Protein AF-0000000087536522 (afdb_homodimer)

Radius of gyration: 20.04 Å; Cα contacts (8 Å, |Δi|>4): 925; chains: 2; bounding box: 45×59×40 Å

Solvent-accessible surface area (backbone atoms only — not comparable to full-atom values): 19569 Å² total; per-residue (Å²): 126,84,78,74,43,81,64,41,82,73,48,68,43,82,76,42,81,52,97,69,47,25,31,35,40,33,36,26,31,33,29,80,66,47,79,46,80,44,67,31,38,31,79,61,90,74,90,47,70,85,57,45,49,71,56,68,48,25,37,35,39,50,36,28,45,93,77,23,42,49,38,22,46,29,58,32,76,33,26,65,45,69,27,35,32,49,48,51,44,68,58,55,92,92,54,51,73,66,55,38,45,47,50,34,37,26,33,54,28,34,31,43,74,71,41,80,77,45,75,45,66,51,22,22,42,37,39,81,38,18,31,52,19,28,27,36,37,32,26,37,41,43,84,54,82,52,57,59,63,55,59,85,51,52,68,44,62,45,74,36,38,51,71,54,42,57,51,42,62,74,74,53,46,25,28,36,64,36,43,52,52,48,54,55,66,59,103,128,83,80,74,41,80,63,43,81,73,48,68,43,81,75,42,81,52,97,69,47,25,31,35,41,33,36,27,32,31,27,78,66,46,79,44,80,45,65,33,36,31,79,61,90,74,92,50,69,87,57,46,50,72,57,67,49,25,35,34,39,49,36,29,45,93,78,22,42,50,37,24,46,28,56,33,76,35,26,64,43,68,27,34,32,48,47,51,45,70,59,55,92,92,54,50,73,66,56,38,45,47,50,33,37,25,32,52,30,33,30,42,74,72,42,81,76,45,76,47,68,52,22,23,42,37,38,81,39,19,31,51,19,27,28,38,37,33,26,38,41,42,84,55,82,53,56,60,64,54,57,82,51,52,69,46,62,45,74,36,39,51,71,54,42,56,51,42,60,74,74,50,46,26,28,36,64,38,43,53,53,48,54,56,64,58,104

Foldseek 3Di:
DPDFDDKAWDWKDWDDDDQQKTKIKTWIQGRVGDIDIAIAMERDDDDTPVCFLVDEFWAFEFEDADQWTKWKFWQDPVVRGTAIETQIGGDDPPDDNQRRVQVSCCQQFVKGFPFWDDKDDWDAQCVRHYSHTHIYTYTYIDDGGDHNYDPVIDIDMDIDHLVRLVVCLVPGHYRPVRNVVSVVSND/DPDFDCKAWDWKDWDDDDQQKTKIKTWIQGRVGDIDIAIAMERDDDDTPVCFLVDEFWAFEFEDADQWTKWKFWQDPVVRGTAIETQIGGDDPPDDNQRRVQVSCCQQFVKGFPFWDDKDDWDAQCVRHYSHTHIYTYTYIDDGGDHNYDPVIDIDMDIDHLVRLVVCLVPGHYRPVRNVVSVVSND

Structure (mmCIF, N/CA/C/O backbone):
data_AF-0000000087536522-model_v1
#
loop_
_entity.id
_entity.type
_entity.pdbx_description
1 polymer 'NUDIX hydrolase'
#
loop_
_atom_site.group_PDB
_atom_site.id
_atom_site.type_symbol
_atom_site.label_atom_id
_atom_site.label_alt_id
_atom_site.label_comp_id
_atom_site.label_asym_id
_atom_site.label_entity_id
_atom_site.label_seq_id
_atom_site.pdbx_PDB_ins_code
_atom_site.Cartn_x
_atom_site.Cartn_y
_atom_site.Cartn_z
_atom_site.occupancy
_atom_site.B_iso_or_equiv
_atom_site.auth_seq_id
_atom_site.auth_comp_id
_atom_site.auth_asym_id
_atom_site.auth_atom_id
_atom_site.pdbx_PDB_model_num
ATOM 1 N N . MET A 1 1 ? -3.85 -30.781 -17.703 1 45.44 1 MET A N 1
ATOM 2 C CA . MET A 1 1 ? -4.48 -29.797 -16.828 1 45.44 1 MET A CA 1
ATOM 3 C C . MET A 1 1 ? -4.98 -28.594 -17.641 1 45.44 1 MET A C 1
ATOM 5 O O . MET A 1 1 ? -4.285 -28.109 -18.516 1 45.44 1 MET A O 1
ATOM 9 N N . SER A 1 2 ? -6.246 -28.453 -17.734 1 56.41 2 SER A N 1
ATOM 10 C CA . SER A 1 2 ? -6.812 -27.469 -18.656 1 56.41 2 SER A CA 1
ATOM 11 C C . SER A 1 2 ? -6.168 -26.094 -18.469 1 56.41 2 SER A C 1
ATOM 13 O O . SER A 1 2 ? -5.754 -25.75 -17.359 1 56.41 2 SER A O 1
ATOM 15 N N . GLU A 1 3 ? -5.738 -25.375 -19.453 1 77.25 3 GLU A N 1
ATOM 16 C CA . GLU A 1 3 ? -5.102 -24.062 -19.484 1 77.25 3 GLU A CA 1
ATOM 17 C C . GLU A 1 3 ? -5.918 -23.031 -18.719 1 77.25 3 GLU A C 1
ATOM 19 O O . GLU A 1 3 ? -7.133 -22.922 -18.891 1 77.25 3 GLU A O 1
ATOM 24 N N . LYS A 1 4 ? -5.449 -22.562 -17.531 1 81.75 4 LYS A N 1
ATOM 25 C CA . LYS A 1 4 ? -6.109 -21.531 -16.719 1 81.75 4 LYS A CA 1
ATOM 26 C C . LYS A 1 4 ? -6.547 -20.359 -17.594 1 81.75 4 LYS A C 1
ATOM 28 O O . LYS A 1 4 ? -5.773 -19.859 -18.406 1 81.75 4 LYS A O 1
ATOM 33 N N . LYS A 1 5 ? -7.824 -20.094 -17.422 1 91.19 5 LYS A N 1
ATOM 34 C CA . LYS A 1 5 ? -8.352 -18.922 -18.125 1 91.19 5 LYS A CA 1
ATOM 35 C C . LYS A 1 5 ? -8.203 -17.656 -17.281 1 91.19 5 LYS A C 1
ATOM 37 O O . LYS A 1 5 ? -8.18 -17.734 -16.047 1 91.19 5 LYS A O 1
ATOM 42 N N . VAL A 1 6 ? -8.086 -16.5 -17.922 1 94.38 6 VAL A N 1
ATOM 43 C CA . VAL A 1 6 ? -8.055 -15.227 -17.219 1 94.38 6 VAL A CA 1
ATOM 44 C C . VAL A 1 6 ? -9.398 -14.969 -16.531 1 94.38 6 VAL A C 1
ATOM 46 O O . VAL A 1 6 ? -10.453 -15.141 -17.156 1 94.38 6 VAL A O 1
ATOM 49 N N . PRO A 1 7 ? -9.398 -14.594 -15.289 1 95.62 7 PRO A N 1
ATOM 50 C CA . PRO A 1 7 ? -10.664 -14.273 -14.633 1 95.62 7 PRO A CA 1
ATOM 51 C C . PRO A 1 7 ? -11.398 -13.117 -15.305 1 95.62 7 PRO A C 1
ATOM 53 O O . PRO A 1 7 ? -10.773 -12.211 -15.852 1 95.62 7 PRO A O 1
ATOM 56 N N . VAL A 1 8 ? -12.719 -13.164 -15.164 1 94.88 8 VAL A N 1
ATOM 57 C CA . VAL A 1 8 ? -13.539 -12.148 -15.82 1 94.88 8 VAL A CA 1
ATOM 58 C C . VAL A 1 8 ? -14.531 -11.562 -14.812 1 94.88 8 VAL A C 1
ATOM 60 O O . VAL A 1 8 ? -15.25 -12.305 -14.141 1 94.88 8 VAL A O 1
ATOM 63 N N . LEU A 1 9 ? -14.484 -10.281 -14.641 1 96 9 LEU A N 1
ATOM 64 C CA . LEU A 1 9 ? -15.492 -9.586 -13.852 1 96 9 LEU A CA 1
ATOM 65 C C . LEU A 1 9 ? -16.812 -9.484 -14.617 1 96 9 LEU A C 1
ATOM 67 O O . LEU A 1 9 ? -16.875 -8.836 -15.664 1 96 9 LEU A O 1
ATOM 71 N N . ASN A 1 10 ? -17.859 -10.055 -14.055 1 96.25 10 ASN A N 1
ATOM 72 C CA . ASN A 1 10 ? -19.141 -10.133 -14.758 1 96.25 10 ASN A CA 1
ATOM 73 C C . ASN A 1 10 ? -20 -8.914 -14.477 1 96.25 10 ASN A C 1
ATOM 75 O O . ASN A 1 10 ? -20.531 -8.289 -15.406 1 96.25 10 ASN A O 1
ATOM 79 N N . PHE A 1 11 ? -20.203 -8.633 -13.25 1 96.19 11 PHE A N 1
ATOM 80 C CA . PHE A 1 11 ? -20.969 -7.457 -12.844 1 96.19 11 PHE A CA 1
ATOM 81 C C . PHE A 1 11 ? -20.609 -7.027 -11.43 1 96.19 11 PHE A C 1
ATOM 83 O O . PHE A 1 11 ? -19.859 -7.723 -10.742 1 96.19 11 PHE A O 1
ATOM 90 N N . MET A 1 12 ? -21.062 -5.848 -11.07 1 96.12 12 MET A N 1
ATOM 91 C CA . MET A 1 12 ? -20.766 -5.301 -9.75 1 96.12 12 MET A CA 1
ATOM 92 C C . MET A 1 12 ? -22.031 -4.727 -9.109 1 96.12 12 MET A C 1
ATOM 94 O O . MET A 1 12 ? -22.938 -4.285 -9.812 1 96.12 12 MET A O 1
ATOM 98 N N . ILE A 1 13 ? -22.062 -4.828 -7.848 1 95.25 13 ILE A N 1
ATOM 99 C CA . ILE A 1 13 ? -23.125 -4.242 -7.055 1 95.25 13 ILE A CA 1
ATOM 100 C C . ILE A 1 13 ? -22.547 -3.303 -6.004 1 95.25 13 ILE A C 1
ATOM 102 O O . ILE A 1 13 ? -21.656 -3.689 -5.25 1 95.25 13 ILE A O 1
ATOM 106 N N . LYS A 1 14 ? -23.031 -2.109 -5.969 1 95.06 14 LYS A N 1
ATOM 107 C CA . LYS A 1 14 ? -22.641 -1.185 -4.91 1 95.06 14 LYS A CA 1
ATOM 108 C C . LYS A 1 14 ? -23.422 -1.454 -3.629 1 95.06 14 LYS A C 1
ATOM 110 O O . LYS A 1 14 ? -24.641 -1.346 -3.611 1 95.06 14 LYS A O 1
ATOM 115 N N . ASN A 1 15 ? -22.688 -1.737 -2.562 1 92 15 ASN A N 1
ATOM 116 C CA . ASN A 1 15 ? -23.312 -2.133 -1.306 1 92 15 ASN A CA 1
ATOM 117 C C . ASN A 1 15 ? -23.5 -0.941 -0.372 1 92 15 ASN A C 1
ATOM 119 O O . ASN A 1 15 ? -24.422 -0.918 0.435 1 92 15 ASN A O 1
ATOM 123 N N . ARG A 1 16 ? -22.547 -0.084 -0.41 1 88.94 16 ARG A N 1
ATOM 124 C CA . ARG A 1 16 ? -22.547 1.089 0.458 1 88.94 16 ARG A CA 1
ATOM 125 C C . ARG A 1 16 ? -21.953 2.299 -0.257 1 88.94 16 ARG A C 1
ATOM 127 O O . ARG A 1 16 ? -20.969 2.172 -0.994 1 88.94 16 ARG A O 1
ATOM 134 N N . ASP A 1 17 ? -22.562 3.395 0.072 1 89.62 17 ASP A N 1
ATOM 135 C CA . ASP A 1 17 ? -22.141 4.66 -0.522 1 89.62 17 ASP A CA 1
ATOM 136 C C . ASP A 1 17 ? -22.078 5.77 0.526 1 89.62 17 ASP A C 1
ATOM 138 O O . ASP A 1 17 ? -23.047 6.527 0.684 1 89.62 17 ASP A O 1
ATOM 142 N N . THR A 1 18 ? -20.953 5.738 1.18 1 85.75 18 THR A N 1
ATOM 143 C CA . THR A 1 18 ? -20.766 6.844 2.111 1 85.75 18 THR A CA 1
ATOM 144 C C . THR A 1 18 ? -20 7.988 1.442 1 85.75 18 THR A C 1
ATOM 146 O O . THR A 1 18 ? -19.625 7.887 0.274 1 85.75 18 THR A O 1
ATOM 149 N N . ARG A 1 19 ? -19.875 9.039 2.189 1 80.88 19 ARG A N 1
ATOM 150 C CA . ARG A 1 19 ? -19.188 10.203 1.639 1 80.88 19 ARG A CA 1
ATOM 151 C C . ARG A 1 19 ? -17.75 9.875 1.265 1 80.88 19 ARG A C 1
ATOM 153 O O . ARG A 1 19 ? -17.234 10.375 0.264 1 80.88 19 ARG A O 1
ATOM 160 N N . PHE A 1 20 ? -17.156 8.961 1.957 1 83.25 20 PHE A N 1
ATOM 161 C CA . PHE A 1 20 ? -15.711 8.812 1.796 1 83.25 20 PHE A CA 1
ATOM 162 C C . PHE A 1 20 ? -15.375 7.477 1.149 1 83.25 20 PHE A C 1
ATOM 164 O O . PHE A 1 20 ? -14.352 7.352 0.467 1 83.25 20 PHE A O 1
ATOM 171 N N . LEU A 1 21 ? -16.234 6.449 1.31 1 92 21 LEU A N 1
ATOM 172 C CA . LEU A 1 21 ? -15.891 5.094 0.888 1 92 21 LEU A CA 1
ATOM 173 C C . LEU A 1 21 ? -17.109 4.375 0.32 1 92 21 LEU A C 1
ATOM 175 O O . LEU A 1 21 ? -18.188 4.414 0.912 1 92 21 LEU A O 1
ATOM 179 N N . LYS A 1 22 ? -16.922 3.848 -0.831 1 95 22 LYS A N 1
ATOM 180 C CA . LYS A 1 22 ? -17.938 3 -1.457 1 95 22 LYS A CA 1
ATOM 181 C C . LYS A 1 22 ? -17.547 1.525 -1.361 1 95 22 LYS A C 1
ATOM 183 O O . LYS A 1 22 ? -16.375 1.171 -1.518 1 95 22 LYS A O 1
ATOM 188 N N . SER A 1 23 ? -18.484 0.72 -1.078 1 94.5 23 SER A N 1
ATOM 189 C CA . SER A 1 23 ? -18.266 -0.721 -1.027 1 94.5 23 SER A CA 1
ATOM 190 C C . SER A 1 23 ? -18.938 -1.427 -2.197 1 94.5 23 SER A C 1
ATOM 192 O O . SER A 1 23 ? -20.078 -1.107 -2.547 1 94.5 23 SER A O 1
ATOM 194 N N . TYR A 1 24 ? -18.25 -2.328 -2.787 1 95.56 24 TYR A N 1
ATOM 195 C CA . TYR A 1 24 ? -18.766 -3.059 -3.941 1 95.56 24 TYR A CA 1
ATOM 196 C C . TYR A 1 24 ? -18.641 -4.562 -3.732 1 95.56 24 TYR A C 1
ATOM 198 O O . TYR A 1 24 ? -17.641 -5.035 -3.17 1 95.56 24 TYR A O 1
ATOM 206 N N . THR A 1 25 ? -19.625 -5.297 -4.195 1 95.62 25 THR A N 1
ATOM 207 C CA . THR A 1 25 ? -19.531 -6.734 -4.434 1 95.62 25 THR A CA 1
ATOM 208 C C . THR A 1 25 ? -19.359 -7.023 -5.922 1 95.62 25 THR A C 1
ATOM 210 O O . THR A 1 25 ? -20.172 -6.578 -6.738 1 95.62 25 THR A O 1
ATOM 213 N N . LEU A 1 26 ? -18.344 -7.773 -6.207 1 95.94 26 LEU A N 1
ATOM 214 C CA . LEU A 1 26 ? -18.047 -8.133 -7.586 1 95.94 26 LEU A CA 1
ATOM 215 C C . LEU A 1 26 ? -18.375 -9.594 -7.855 1 95.94 26 LEU A C 1
ATOM 217 O O . LEU A 1 26 ? -17.953 -10.477 -7.105 1 95.94 26 LEU A O 1
ATOM 221 N N . ASN A 1 27 ? -19.141 -9.812 -8.875 1 96.75 27 ASN A N 1
ATOM 222 C CA . ASN A 1 27 ? -19.312 -11.156 -9.414 1 96.75 27 ASN A CA 1
ATOM 223 C C . ASN A 1 27 ? -18.328 -11.445 -10.539 1 96.75 27 ASN A C 1
ATOM 225 O O . ASN A 1 27 ? -18.219 -10.656 -11.484 1 96.75 27 ASN A O 1
ATOM 229 N N . TYR A 1 28 ? -17.578 -12.523 -10.352 1 96.56 28 TYR A N 1
ATOM 230 C CA . TYR A 1 28 ? -16.594 -12.812 -11.383 1 96.56 28 TYR A CA 1
ATOM 231 C C . TYR A 1 28 ? -16.516 -14.312 -11.656 1 96.56 28 TYR A C 1
ATOM 233 O O . TYR A 1 28 ? -17.031 -15.117 -10.867 1 96.56 28 TYR A O 1
ATOM 241 N N . THR A 1 29 ? -15.992 -14.656 -12.836 1 97 29 THR A N 1
ATOM 242 C CA . THR A 1 29 ? -15.656 -16.031 -13.188 1 97 29 THR A CA 1
ATOM 243 C C . THR A 1 29 ? -14.172 -16.297 -12.977 1 97 29 THR A C 1
ATOM 245 O O . THR A 1 29 ? -13.32 -15.586 -13.508 1 97 29 THR A O 1
ATOM 248 N N . ASN A 1 30 ? -13.883 -17.312 -12.125 1 96.12 30 ASN A N 1
ATOM 249 C CA . ASN A 1 30 ? -12.484 -17.578 -11.812 1 96.12 30 ASN A CA 1
ATOM 250 C C . ASN A 1 30 ? -11.797 -18.375 -12.914 1 96.12 30 ASN A C 1
ATOM 252 O O . ASN A 1 30 ? -12.344 -18.531 -14.008 1 96.12 30 ASN A O 1
ATOM 256 N N . THR A 1 31 ? -10.578 -18.844 -12.656 1 95.38 31 THR A N 1
ATOM 257 C CA . THR A 1 31 ? -9.75 -19.422 -13.703 1 95.38 31 THR A CA 1
ATOM 258 C C . THR A 1 31 ? -10.289 -20.781 -14.125 1 95.38 31 THR A C 1
ATOM 260 O O . THR A 1 31 ? -9.93 -21.297 -15.188 1 95.38 31 THR A O 1
ATOM 263 N N . GLU A 1 32 ? -11.125 -21.359 -13.312 1 94.94 32 GLU A N 1
ATOM 264 C CA . GLU A 1 32 ? -11.695 -22.656 -13.609 1 94.94 32 GLU A CA 1
ATOM 265 C C . GLU A 1 32 ? -13.125 -22.531 -14.141 1 94.94 32 GLU A C 1
ATOM 267 O O . GLU A 1 32 ? -13.812 -23.531 -14.336 1 94.94 32 GLU A O 1
ATOM 272 N N . GLY A 1 33 ? -13.578 -21.328 -14.195 1 94.62 33 GLY A N 1
ATOM 273 C CA . GLY A 1 33 ? -14.891 -21.109 -14.781 1 94.62 33 GLY A CA 1
ATOM 274 C C . GLY A 1 33 ? -16 -21.031 -13.758 1 94.62 33 GLY A C 1
ATOM 275 O O . GLY A 1 33 ? -17.188 -20.969 -14.109 1 94.62 33 GLY A O 1
ATOM 276 N N . ASN A 1 34 ? -15.672 -21.047 -12.523 1 96.12 34 ASN A N 1
ATOM 277 C CA . ASN A 1 34 ? -16.672 -20.953 -11.461 1 96.12 34 ASN A CA 1
ATOM 278 C C . ASN A 1 34 ? -17 -19.5 -11.125 1 96.12 34 ASN A C 1
ATOM 280 O O . ASN A 1 34 ? -16.109 -18.641 -11.117 1 96.12 34 ASN A O 1
ATOM 284 N N . GLU A 1 35 ? -18.25 -19.297 -10.852 1 96.38 35 GLU A N 1
ATOM 285 C CA . GLU A 1 35 ? -18.656 -17.984 -10.391 1 96.38 35 GLU A CA 1
ATOM 286 C C . GLU A 1 35 ? -18.281 -17.766 -8.93 1 96.38 35 GLU A C 1
ATOM 288 O O . GLU A 1 35 ? -18.5 -18.641 -8.086 1 96.38 35 GLU A O 1
ATOM 293 N N . LYS A 1 36 ? -17.75 -16.609 -8.734 1 95.75 36 LYS A N 1
ATOM 294 C CA . LYS A 1 36 ? -17.312 -16.25 -7.395 1 95.75 36 LYS A CA 1
ATOM 295 C C . LYS A 1 36 ? -17.703 -14.805 -7.066 1 95.75 36 LYS A C 1
ATOM 297 O O . LYS A 1 36 ? -18.078 -14.047 -7.961 1 95.75 36 LYS A O 1
ATOM 302 N N . LEU A 1 37 ? -17.703 -14.555 -5.789 1 95.06 37 LEU A N 1
ATOM 303 C CA . LEU A 1 37 ? -17.922 -13.195 -5.32 1 95.06 37 LEU A CA 1
ATOM 304 C C . LEU A 1 37 ? -16.641 -12.609 -4.719 1 95.06 37 LEU A C 1
ATOM 306 O O . LEU A 1 37 ? -15.859 -13.336 -4.094 1 95.06 37 LEU A O 1
ATOM 310 N N . TYR A 1 38 ? -16.484 -11.352 -5.023 1 94.94 38 TYR A N 1
ATOM 311 C CA . TYR A 1 38 ? -15.375 -10.578 -4.484 1 94.94 38 TYR A CA 1
ATOM 312 C C . TYR A 1 38 ? -15.859 -9.273 -3.871 1 94.94 38 TYR A C 1
ATOM 314 O O . TYR A 1 38 ? -16.828 -8.68 -4.344 1 94.94 38 TYR A O 1
ATOM 322 N N . GLU A 1 39 ? -15.18 -8.875 -2.766 1 94.06 39 GLU A N 1
ATOM 323 C CA . GLU A 1 39 ? -15.539 -7.605 -2.133 1 94.06 39 GLU A CA 1
ATOM 324 C C . GLU A 1 39 ? -14.383 -6.609 -2.205 1 94.06 39 GLU A C 1
ATOM 326 O O . GLU A 1 39 ? -13.227 -6.969 -1.963 1 94.06 39 GLU A O 1
ATOM 331 N N . MET A 1 40 ? -14.75 -5.395 -2.533 1 95.31 40 MET A N 1
ATOM 332 C CA . MET A 1 40 ? -13.734 -4.348 -2.551 1 95.31 40 MET A CA 1
ATOM 333 C C . MET A 1 40 ? -14.336 -2.998 -2.174 1 95.31 40 MET A C 1
ATOM 335 O O . MET A 1 40 ? -15.555 -2.871 -2.061 1 95.31 40 MET A O 1
ATOM 339 N N . VAL A 1 41 ? -13.453 -2.031 -1.868 1 95.75 41 VAL A N 1
ATOM 340 C CA . VAL A 1 41 ? -13.883 -0.669 -1.562 1 95.75 41 VAL A CA 1
ATOM 341 C C . VAL A 1 41 ? -13.148 0.318 -2.469 1 95.75 41 VAL A C 1
ATOM 343 O O . VAL A 1 41 ? -12.086 0.005 -3.008 1 95.75 41 VAL A O 1
ATOM 346 N N . SER A 1 42 ? -13.773 1.474 -2.646 1 95.81 42 SER A N 1
ATOM 347 C CA . SER A 1 42 ? -13.195 2.514 -3.49 1 95.81 42 SER A CA 1
ATOM 348 C C . SER A 1 42 ? -13.633 3.902 -3.035 1 95.81 42 SER A C 1
ATOM 350 O O . SER A 1 42 ? -14.727 4.066 -2.49 1 95.81 42 SER A O 1
ATOM 352 N N . ASN A 1 43 ? -12.719 4.871 -3.238 1 93 43 ASN A N 1
ATOM 353 C CA . ASN A 1 43 ? -13.102 6.266 -3.051 1 93 43 ASN A CA 1
ATOM 354 C C . ASN A 1 43 ? -13.828 6.816 -4.273 1 93 43 ASN A C 1
ATOM 356 O O . ASN A 1 43 ? -14.391 7.914 -4.23 1 93 43 ASN A O 1
ATOM 360 N N . PHE A 1 44 ? -13.867 6.074 -5.32 1 93.06 44 PHE A N 1
ATOM 361 C CA . PHE A 1 44 ? -14.539 6.48 -6.551 1 93.06 44 PHE A CA 1
ATOM 362 C C . PHE A 1 44 ? -15.914 5.836 -6.652 1 93.06 44 PHE A C 1
ATOM 364 O O . PHE A 1 44 ? -16.141 4.742 -6.129 1 93.06 44 PHE A O 1
ATOM 371 N N . ASP A 1 45 ? -16.734 6.621 -7.316 1 92.75 45 ASP A N 1
ATOM 372 C CA . ASP A 1 45 ? -18.078 6.129 -7.598 1 92.75 45 ASP A CA 1
ATOM 373 C C . ASP A 1 45 ? -18.156 5.535 -9 1 92.75 45 ASP A C 1
ATOM 375 O O . ASP A 1 45 ? -18.109 6.27 -9.992 1 92.75 45 ASP A O 1
ATOM 379 N N . TYR A 1 46 ? -18.328 4.254 -8.977 1 92.75 46 TYR A N 1
ATOM 380 C CA . TYR A 1 46 ? -18.328 3.58 -10.266 1 92.75 46 TYR A CA 1
ATOM 381 C C . TYR A 1 46 ? -19.719 3.039 -10.586 1 92.75 46 TYR A C 1
ATOM 383 O O . TYR A 1 46 ? -20.453 2.619 -9.688 1 92.75 46 TYR A O 1
ATOM 391 N N . GLU A 1 47 ? -20.016 3.018 -11.922 1 90.62 47 GLU A N 1
ATOM 392 C CA . GLU A 1 47 ? -21.266 2.424 -12.391 1 90.62 47 GLU A CA 1
ATOM 393 C C . GLU A 1 47 ? -21 1.147 -13.188 1 90.62 47 GLU A C 1
ATOM 395 O O . GLU A 1 47 ? -21.906 0.318 -13.344 1 90.62 47 GLU A O 1
ATOM 400 N N . LYS A 1 48 ? -19.844 1.071 -13.656 1 93.25 48 LYS A N 1
ATOM 401 C CA . LYS A 1 48 ? -19.5 -0.05 -14.531 1 93.25 48 LYS A CA 1
ATOM 402 C C . LYS A 1 48 ? -18.188 -0.699 -14.102 1 93.25 48 LYS A C 1
ATOM 404 O O . LYS A 1 48 ? -17.25 -0.007 -13.703 1 93.25 48 LYS A O 1
ATOM 409 N N . PRO A 1 49 ? -18.156 -1.999 -14.234 1 92.81 49 PRO A N 1
ATOM 410 C CA . PRO A 1 49 ? -16.953 -2.734 -13.836 1 92.81 49 PRO A CA 1
ATOM 411 C C . PRO A 1 49 ? -15.695 -2.24 -14.555 1 92.81 49 PRO A C 1
ATOM 413 O O . PRO A 1 49 ? -14.609 -2.225 -13.961 1 92.81 49 PRO A O 1
ATOM 416 N N . GLU A 1 50 ? -15.789 -1.805 -15.781 1 92.44 50 GLU A N 1
ATOM 417 C CA . GLU A 1 50 ? -14.641 -1.434 -16.609 1 92.44 50 GLU A CA 1
ATOM 418 C C . GLU A 1 50 ? -13.969 -0.17 -16.078 1 92.44 50 GLU A C 1
ATOM 420 O O . GLU A 1 50 ? -12.844 0.145 -16.469 1 92.44 50 GLU A O 1
ATOM 425 N N . GLU A 1 51 ? -14.609 0.523 -15.172 1 94.94 51 GLU A N 1
ATOM 426 C CA . GLU A 1 51 ? -14.062 1.766 -14.633 1 94.94 51 GLU A CA 1
ATOM 427 C C . GLU A 1 51 ? -13.109 1.491 -13.477 1 94.94 51 GLU A C 1
ATOM 429 O O . GLU A 1 51 ? -12.297 2.348 -13.117 1 94.94 51 GLU A O 1
ATOM 434 N N . ILE A 1 52 ? -13.234 0.338 -12.914 1 96.12 52 ILE A N 1
ATOM 435 C CA . ILE A 1 52 ? -12.461 0.009 -11.719 1 96.12 52 ILE A CA 1
ATOM 436 C C . ILE A 1 52 ? -10.969 -0 -12.062 1 96.12 52 ILE A C 1
ATOM 438 O O . ILE A 1 52 ? -10.555 -0.613 -13.047 1 96.12 52 ILE A O 1
ATOM 442 N N . GLY A 1 53 ? -10.195 0.729 -11.242 1 95.81 53 GLY A N 1
ATOM 443 C CA . GLY A 1 53 ? -8.742 0.692 -11.344 1 95.81 53 GLY A C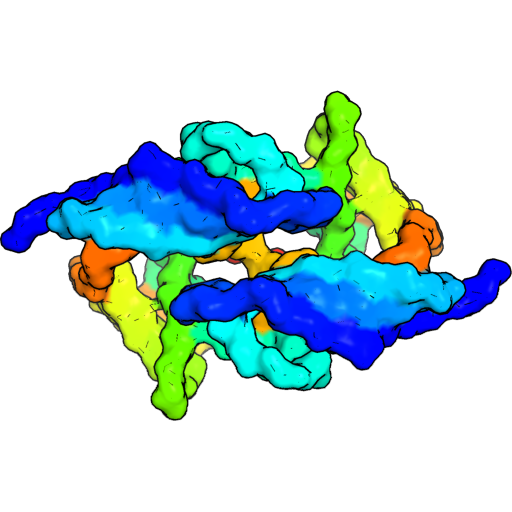A 1
ATOM 444 C C . GLY A 1 53 ? -8.195 1.644 -12.391 1 95.81 53 GLY A C 1
ATOM 445 O O . GLY A 1 53 ? -6.988 1.672 -12.641 1 95.81 53 GLY A O 1
ATOM 446 N N . GLN A 1 54 ? -9.008 2.477 -13.016 1 94.56 54 GLN A N 1
ATOM 447 C CA . GLN A 1 54 ? -8.57 3.281 -14.148 1 94.56 54 GLN A CA 1
ATOM 448 C C . GLN A 1 54 ? -8.109 4.664 -13.695 1 94.56 54 GLN A C 1
ATOM 450 O O . GLN A 1 54 ? -7.43 5.375 -14.438 1 94.56 54 GLN A O 1
ATOM 455 N N . ASN A 1 55 ? -8.469 5.016 -12.484 1 93.19 55 ASN A N 1
ATOM 456 C CA . ASN A 1 55 ? -8.188 6.371 -12.031 1 93.19 55 ASN A CA 1
ATOM 457 C C . ASN A 1 55 ? -7.168 6.379 -10.891 1 93.19 55 ASN A C 1
ATOM 459 O O . ASN A 1 55 ? -7.184 5.492 -10.039 1 93.19 55 ASN A O 1
ATOM 463 N N . ALA A 1 56 ? -6.312 7.395 -10.914 1 95.19 56 ALA A N 1
ATOM 464 C CA . ALA A 1 56 ? -5.391 7.613 -9.805 1 95.19 56 ALA A CA 1
ATOM 465 C C . ALA A 1 56 ? -6.023 8.5 -8.734 1 95.19 56 ALA A C 1
ATOM 467 O O . ALA A 1 56 ? -6.703 9.477 -9.055 1 95.19 56 ALA A O 1
ATOM 468 N N . SER A 1 57 ? -5.762 8.18 -7.523 1 94.25 57 SER A N 1
ATOM 469 C CA . SER A 1 57 ? -6.379 8.883 -6.398 1 94.25 57 SER A CA 1
ATOM 470 C C . SER A 1 57 ? -5.613 10.148 -6.047 1 94.25 57 SER A C 1
ATOM 472 O O . SER A 1 57 ? -6.184 11.086 -5.48 1 94.25 57 SER A O 1
ATOM 474 N N . GLY A 1 58 ? -4.359 10.141 -6.312 1 97.38 58 GLY A N 1
ATOM 475 C CA . GLY A 1 58 ? -3.553 11.289 -5.922 1 97.38 58 GLY A CA 1
ATOM 476 C C . GLY A 1 58 ? -2.064 11.055 -6.098 1 97.38 58 GLY A C 1
ATOM 477 O O . GLY A 1 58 ? -1.636 10.469 -7.098 1 97.38 58 GLY A O 1
ATOM 478 N N . VAL A 1 59 ? -1.307 11.695 -5.156 1 98.5 59 VAL A N 1
ATOM 479 C CA . VAL A 1 59 ? 0.146 11.641 -5.27 1 98.5 59 VAL A CA 1
ATOM 480 C C . VAL A 1 59 ? 0.757 11.25 -3.924 1 98.5 59 VAL A C 1
ATOM 482 O O . VAL A 1 59 ? 0.145 11.461 -2.875 1 98.5 59 VAL A O 1
ATOM 485 N N . VAL A 1 60 ? 1.825 10.625 -3.969 1 98.62 60 VAL A N 1
ATOM 486 C CA . VAL A 1 60 ? 2.762 10.453 -2.865 1 98.62 60 VAL A CA 1
ATOM 487 C C . VAL A 1 60 ? 4.098 11.102 -3.213 1 98.62 60 VAL A C 1
ATOM 489 O O . VAL A 1 60 ? 4.578 10.984 -4.344 1 98.62 60 VAL A O 1
ATOM 492 N N . ILE A 1 61 ? 4.676 11.812 -2.287 1 98.81 61 ILE A N 1
ATOM 493 C CA . ILE A 1 61 ? 5.902 12.555 -2.557 1 98.81 61 ILE A CA 1
ATOM 494 C C . ILE A 1 61 ? 7.059 11.938 -1.769 1 98.81 61 ILE A C 1
ATOM 496 O O . ILE A 1 61 ? 6.996 11.836 -0.541 1 98.81 61 ILE A O 1
ATOM 500 N N . VAL A 1 62 ? 8.062 11.5 -2.471 1 98.5 62 VAL A N 1
ATOM 501 C CA . VAL A 1 62 ? 9.344 11.133 -1.874 1 98.5 62 VAL A CA 1
ATOM 502 C C . VAL A 1 62 ? 10.281 12.336 -1.89 1 98.5 62 VAL A C 1
ATOM 504 O O . VAL A 1 62 ? 10.953 12.594 -2.893 1 98.5 62 VAL A O 1
ATOM 507 N N . GLY A 1 63 ? 10.297 13.047 -0.786 1 98.56 63 GLY A N 1
ATOM 508 C CA . GLY A 1 63 ? 11.109 14.25 -0.685 1 98.56 63 GLY A CA 1
ATOM 509 C C . GLY A 1 63 ? 12.422 14.023 0.047 1 98.56 63 GLY A C 1
ATOM 510 O O . GLY A 1 63 ? 12.469 13.289 1.038 1 98.56 63 GLY A O 1
ATOM 511 N N . PHE A 1 64 ? 13.422 14.578 -0.458 1 98.31 64 PHE A N 1
ATOM 512 C CA . PHE A 1 64 ? 14.703 14.508 0.231 1 98.31 64 PHE A CA 1
ATOM 513 C C . PHE A 1 64 ? 15.43 15.852 0.155 1 98.31 64 PHE A C 1
ATOM 515 O O . PHE A 1 64 ? 15.125 16.672 -0.703 1 98.31 64 PHE A O 1
ATOM 522 N N . ARG A 1 65 ? 16.203 16.109 1.12 1 97.94 65 ARG A N 1
ATOM 523 C CA . ARG A 1 65 ? 17.078 17.281 1.219 1 97.94 65 ARG A CA 1
ATOM 524 C C . ARG A 1 65 ? 18.5 16.875 1.621 1 97.94 65 ARG A C 1
ATOM 526 O O . ARG A 1 65 ? 18.703 16.359 2.721 1 97.94 65 ARG A O 1
ATOM 533 N N . ASP A 1 66 ? 19.484 17.094 0.716 1 94.5 66 ASP A N 1
ATOM 534 C CA . ASP A 1 66 ? 20.844 16.625 0.958 1 94.5 66 ASP A CA 1
ATOM 535 C C . ASP A 1 66 ? 20.859 15.133 1.294 1 94.5 66 ASP A C 1
ATOM 537 O O . ASP A 1 66 ? 20.359 14.312 0.521 1 94.5 66 ASP A O 1
ATOM 541 N N . ASP A 1 67 ? 21.297 14.758 2.469 1 94.94 67 ASP A N 1
ATOM 542 C CA . ASP A 1 67 ? 21.375 13.344 2.826 1 94.94 67 ASP A CA 1
ATOM 543 C C . ASP A 1 67 ? 20.281 12.953 3.811 1 94.94 67 ASP A C 1
ATOM 545 O O . ASP A 1 67 ? 20.406 11.953 4.523 1 94.94 67 ASP A O 1
ATOM 549 N N . GLU A 1 68 ? 19.219 13.727 3.77 1 98.44 68 GLU A N 1
ATOM 550 C CA . GLU A 1 68 ? 18.109 13.43 4.68 1 98.44 68 GLU A CA 1
ATOM 551 C C . GLU A 1 68 ? 16.844 13.117 3.91 1 98.44 68 GLU A C 1
ATOM 553 O O . GLU A 1 68 ? 16.578 13.695 2.852 1 98.44 68 GLU A O 1
ATOM 558 N N . LEU A 1 69 ? 16.094 12.211 4.414 1 98.69 69 LEU A N 1
ATOM 559 C CA . LEU A 1 69 ? 14.789 11.844 3.861 1 98.69 69 LEU A CA 1
ATOM 560 C C . LEU A 1 69 ? 13.664 12.555 4.609 1 98.69 69 LEU A C 1
ATOM 562 O O . LEU A 1 69 ? 13.688 12.633 5.84 1 98.69 69 LEU A O 1
ATOM 566 N N . LEU A 1 70 ? 12.703 13.086 3.885 1 98.88 70 LEU A N 1
ATOM 567 C CA . LEU A 1 70 ? 11.516 13.688 4.477 1 98.88 70 LEU A CA 1
ATOM 568 C C . LEU A 1 70 ? 10.484 12.625 4.84 1 98.88 70 LEU A C 1
ATOM 570 O O . LEU A 1 70 ? 10.102 11.812 3.998 1 98.88 70 LEU A O 1
ATOM 574 N N . LEU A 1 71 ? 10.086 12.586 6.102 1 98.81 71 LEU A N 1
ATOM 575 C CA . LEU A 1 71 ? 9.023 11.711 6.59 1 98.81 71 LEU A CA 1
ATOM 576 C C . LEU A 1 71 ? 7.969 12.508 7.344 1 98.81 71 LEU A C 1
ATOM 578 O O . LEU A 1 71 ? 8.219 13.641 7.77 1 98.81 71 LEU A O 1
ATOM 582 N N . LEU A 1 72 ? 6.809 11.945 7.426 1 98.69 72 LEU A N 1
ATOM 583 C CA . LEU A 1 72 ? 5.73 12.453 8.266 1 98.69 72 LEU A CA 1
ATOM 584 C C . LEU A 1 72 ? 5.387 11.445 9.367 1 98.69 72 LEU A C 1
ATOM 586 O O . LEU A 1 72 ? 5.094 10.281 9.078 1 98.69 72 LEU A O 1
ATOM 590 N N . ARG A 1 73 ? 5.477 11.836 10.602 1 98.38 73 ARG A N 1
ATOM 591 C CA . ARG A 1 73 ? 4.781 11.094 11.648 1 98.38 73 ARG A CA 1
ATOM 592 C C . ARG A 1 73 ? 3.309 11.484 11.711 1 98.38 73 ARG A C 1
ATOM 594 O O . ARG A 1 73 ? 2.977 12.625 12.031 1 98.38 73 ARG A O 1
ATOM 601 N N . GLU A 1 74 ? 2.43 10.602 11.406 1 97.69 74 GLU A N 1
ATOM 602 C CA . GLU A 1 74 ? 1.017 10.906 11.203 1 97.69 74 GLU A CA 1
ATOM 603 C C . GLU A 1 74 ? 0.129 9.945 11.984 1 97.69 74 GLU A C 1
ATOM 605 O O . GLU A 1 74 ? 0.392 8.742 12.023 1 97.69 74 GLU A O 1
ATOM 610 N N . PHE A 1 75 ? -0.874 10.539 12.656 1 96.94 75 PHE A N 1
ATOM 611 C CA . PHE A 1 75 ? -1.89 9.672 13.234 1 96.94 75 PHE A CA 1
ATOM 612 C C . PHE A 1 75 ? -2.914 9.258 12.188 1 96.94 75 PHE A C 1
ATOM 614 O O . PHE A 1 75 ? -3.57 10.109 11.586 1 96.94 75 PHE A O 1
ATOM 621 N N . ARG A 1 76 ? -3.012 7.961 12 1 96 76 ARG A N 1
ATOM 622 C CA . ARG A 1 76 ? -3.967 7.449 11.023 1 96 76 ARG A CA 1
ATOM 623 C C . ARG A 1 76 ? -5.102 6.691 11.711 1 96 76 ARG A C 1
ATOM 625 O O . ARG A 1 76 ? -4.875 5.645 12.32 1 96 76 ARG A O 1
ATOM 632 N N . MET A 1 77 ? -6.246 7.172 11.516 1 93.69 77 MET A N 1
ATOM 633 C CA . MET A 1 77 ? -7.426 6.59 12.148 1 93.69 77 MET A CA 1
ATOM 634 C C . MET A 1 77 ? -7.656 5.16 11.656 1 93.69 77 MET A C 1
ATOM 636 O O . MET A 1 77 ? -8.102 4.305 12.422 1 93.69 77 MET A O 1
ATOM 640 N N . GLY A 1 78 ? -7.352 4.887 10.438 1 93 78 GLY A N 1
ATOM 641 C CA . GLY A 1 78 ? -7.559 3.572 9.852 1 93 78 GLY A CA 1
ATOM 642 C C . GLY A 1 78 ? -6.77 2.477 10.539 1 93 78 GLY A C 1
ATOM 643 O O . GLY A 1 78 ? -7.086 1.293 10.398 1 93 78 GLY A O 1
ATOM 644 N N . VAL A 1 79 ? -5.746 2.871 11.211 1 96.5 79 VAL A N 1
ATOM 645 C CA . VAL A 1 79 ? -4.93 1.894 11.922 1 96.5 79 VAL A CA 1
ATOM 646 C C . VAL A 1 79 ? -4.848 2.266 13.398 1 96.5 79 VAL A C 1
ATOM 648 O O . VAL A 1 79 ? -4.203 1.569 14.188 1 96.5 79 VAL A O 1
ATOM 651 N N . ASN A 1 80 ? -5.445 3.293 13.828 1 95.31 80 ASN A N 1
ATOM 652 C CA . ASN A 1 80 ? -5.578 3.818 15.188 1 95.31 80 ASN A CA 1
ATOM 653 C C . ASN A 1 80 ? -4.219 3.953 15.867 1 95.31 80 ASN A C 1
ATOM 655 O O . ASN A 1 80 ? -4.047 3.506 17 1 95.31 80 ASN A O 1
ATOM 659 N N . GLN A 1 81 ? -3.25 4.508 15.211 1 96.06 81 GLN A N 1
ATOM 660 C CA . GLN A 1 81 ? -1.929 4.738 15.781 1 96.06 81 GLN A CA 1
ATOM 661 C C . GLN A 1 81 ? -1.105 5.676 14.906 1 96.06 81 GLN A C 1
ATOM 663 O O . GLN A 1 81 ? -1.5 5.98 13.773 1 96.06 81 GLN A O 1
ATOM 668 N N . PHE A 1 82 ? 0.012 6.117 15.469 1 97.31 82 PHE A N 1
ATOM 669 C CA . PHE A 1 82 ? 0.986 6.887 14.695 1 97.31 82 PHE A CA 1
ATOM 670 C C . PHE A 1 82 ? 1.796 5.973 13.789 1 97.31 82 PHE A C 1
ATOM 672 O O . PHE A 1 82 ? 2.217 4.887 14.195 1 97.31 82 PHE A O 1
ATOM 679 N N . ILE A 1 83 ? 1.971 6.434 12.594 1 98.56 83 ILE A N 1
ATOM 680 C CA . ILE A 1 83 ? 2.879 5.762 11.672 1 98.56 83 ILE A CA 1
ATOM 681 C C . ILE A 1 83 ? 3.738 6.797 10.945 1 98.56 83 ILE A C 1
ATOM 683 O O . ILE A 1 83 ? 3.391 7.977 10.898 1 98.56 83 ILE A O 1
ATOM 687 N N . TYR A 1 84 ? 4.855 6.297 10.469 1 98.81 84 TYR A N 1
ATOM 688 C CA . TYR A 1 84 ? 5.633 7.117 9.547 1 98.81 84 TYR A CA 1
ATOM 689 C C . TYR A 1 84 ? 5.148 6.926 8.117 1 98.81 84 TYR A C 1
ATOM 691 O O . TYR A 1 84 ? 4.934 5.797 7.668 1 98.81 84 TYR A O 1
ATOM 699 N N . ASN A 1 85 ? 4.977 8.008 7.473 1 98.38 85 ASN A N 1
ATOM 700 C CA . ASN A 1 85 ? 4.414 8.094 6.129 1 98.38 85 ASN A CA 1
ATOM 701 C C . ASN A 1 85 ? 5.164 9.109 5.273 1 98.38 85 ASN A C 1
ATOM 703 O O . ASN A 1 85 ? 6.141 9.711 5.723 1 98.38 85 ASN A O 1
ATOM 707 N N . MET A 1 86 ? 4.75 9.203 3.996 1 98.19 86 MET A N 1
ATOM 708 C CA . MET A 1 86 ? 5.215 10.242 3.078 1 98.19 86 MET A CA 1
ATOM 709 C C . MET A 1 86 ? 4.141 11.297 2.859 1 98.19 86 MET A C 1
ATOM 711 O O . MET A 1 86 ? 2.947 11.016 2.979 1 98.19 86 MET A O 1
ATOM 715 N N . PRO A 1 87 ? 4.594 12.539 2.555 1 98.44 8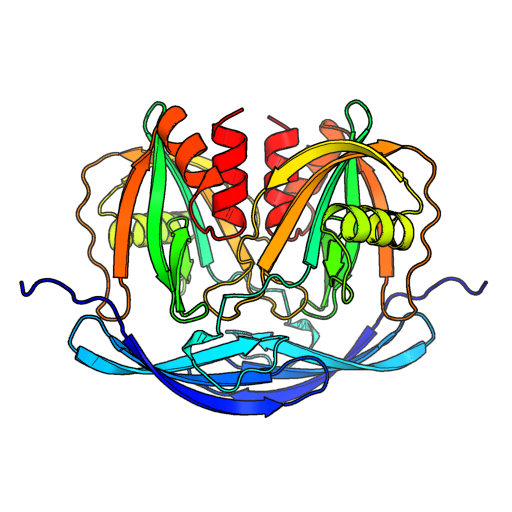7 PRO A N 1
ATOM 716 C CA . PRO A 1 87 ? 3.549 13.477 2.127 1 98.44 87 PRO A CA 1
ATOM 717 C C . PRO A 1 87 ? 2.715 12.938 0.967 1 98.44 87 PRO A C 1
ATOM 719 O O . PRO A 1 87 ? 3.258 12.328 0.044 1 98.44 87 PRO A O 1
ATOM 722 N N . ALA A 1 88 ? 1.495 13.07 1.082 1 98 88 ALA A N 1
ATOM 723 C CA . ALA A 1 88 ? 0.579 12.555 0.07 1 98 88 ALA A CA 1
ATOM 724 C C . ALA A 1 88 ? -0.758 13.289 0.112 1 98 88 ALA A C 1
ATOM 726 O O . ALA A 1 88 ? -1.054 14 1.076 1 98 88 ALA A O 1
ATOM 727 N N . GLY A 1 89 ? -1.546 13.07 -0.939 1 96.38 89 GLY A N 1
ATOM 728 C CA . GLY A 1 89 ? -2.881 13.648 -0.954 1 96.38 89 GLY A CA 1
ATOM 729 C C . GLY A 1 89 ? -3.631 13.383 -2.246 1 96.38 89 GLY A C 1
ATOM 730 O O . GLY A 1 89 ? -3.041 12.93 -3.23 1 96.38 89 GLY A O 1
ATOM 731 N N . HIS A 1 90 ? -4.883 13.688 -2.135 1 95.06 90 HIS A N 1
ATOM 732 C CA . HIS A 1 90 ? -5.758 13.469 -3.281 1 95.06 90 HIS A CA 1
ATOM 733 C C . HIS A 1 90 ? -5.621 14.602 -4.297 1 95.06 90 HIS A C 1
ATOM 735 O O . HIS A 1 90 ? -5.461 15.766 -3.922 1 95.06 90 HIS A O 1
ATOM 741 N N . SER A 1 91 ? -5.762 14.188 -5.535 1 95.38 91 SER A N 1
ATOM 742 C CA . SER A 1 91 ? -5.746 15.195 -6.594 1 95.38 91 SER A CA 1
ATOM 743 C C . SER A 1 91 ? -7.047 15.992 -6.621 1 95.38 91 SER A C 1
ATOM 745 O O . SER A 1 91 ? -8.125 15.438 -6.379 1 95.38 91 SER A O 1
ATOM 747 N N . GLU A 1 92 ? -6.918 17.25 -6.938 1 94.69 92 GLU A N 1
ATOM 748 C CA . GLU A 1 92 ? -8.078 18.094 -7.215 1 94.69 92 GLU A CA 1
ATOM 749 C C . GLU A 1 92 ? -8.367 18.156 -8.711 1 94.69 92 GLU A C 1
ATOM 751 O O . GLU A 1 92 ? -7.48 17.922 -9.531 1 94.69 92 GLU A O 1
ATOM 756 N N . ASP A 1 93 ? -9.562 18.5 -9.062 1 92.25 93 ASP A N 1
ATOM 757 C CA . ASP A 1 93 ? -9.969 18.562 -10.469 1 92.25 93 ASP A CA 1
ATOM 758 C C . ASP A 1 93 ? -9.086 19.516 -11.258 1 92.25 93 ASP A C 1
ATOM 760 O O . ASP A 1 93 ? -8.875 20.656 -10.836 1 92.25 93 ASP A O 1
ATOM 764 N N . GLY A 1 94 ? -8.586 18.969 -12.398 1 92.56 94 GLY A N 1
ATOM 765 C CA . GLY A 1 94 ? -7.836 19.797 -13.32 1 92.56 94 GLY A CA 1
ATOM 766 C C . GLY A 1 94 ? -6.383 19.984 -12.914 1 92.56 94 GLY A C 1
ATOM 767 O O . GLY A 1 94 ? -5.609 20.625 -13.633 1 92.56 94 GLY A O 1
ATOM 768 N N . GLU A 1 95 ? -6.004 19.469 -11.836 1 95.12 95 GLU A N 1
ATOM 769 C CA . GLU A 1 95 ? -4.641 19.609 -11.328 1 95.12 95 GLU A CA 1
ATOM 770 C C . GLU A 1 95 ? -3.707 18.594 -11.984 1 95.12 95 GLU A C 1
ATOM 772 O O . GLU A 1 95 ? -4.074 17.438 -12.18 1 95.12 95 GLU A O 1
ATOM 777 N N . SER A 1 96 ? -2.525 19.109 -12.453 1 97.62 96 SER A N 1
ATOM 778 C CA . SER A 1 96 ? -1.482 18.172 -12.883 1 97.62 96 SER A CA 1
ATOM 779 C C . SER A 1 96 ? -0.877 17.438 -11.695 1 97.62 96 SER A C 1
ATOM 781 O O . SER A 1 96 ? -1.062 17.844 -10.547 1 97.62 96 SER A O 1
ATOM 783 N N . VAL A 1 97 ? -0.167 16.391 -12 1 98.19 97 VAL A N 1
ATOM 784 C CA . VAL A 1 97 ? 0.511 15.609 -10.969 1 98.19 97 VAL A CA 1
ATOM 785 C C . VAL A 1 97 ? 1.476 16.5 -10.195 1 98.19 97 VAL A C 1
ATOM 787 O O . VAL A 1 97 ? 1.512 16.469 -8.969 1 98.19 97 VAL A O 1
ATOM 790 N N . GLU A 1 98 ? 2.203 17.328 -10.922 1 98.44 98 GLU A N 1
ATOM 791 C CA . GLU A 1 98 ? 3.182 18.219 -10.305 1 98.44 98 GLU A CA 1
ATOM 792 C C . GLU A 1 98 ? 2.498 19.266 -9.422 1 98.44 98 GLU A C 1
ATOM 794 O O . GLU A 1 98 ? 2.955 19.531 -8.305 1 98.44 98 GLU A O 1
ATOM 799 N N . GLU A 1 99 ? 1.44 19.812 -9.883 1 98.44 99 GLU A N 1
ATOM 800 C CA . GLU A 1 99 ? 0.69 20.797 -9.102 1 98.44 99 GLU A CA 1
ATOM 801 C C . GLU A 1 99 ? 0.159 20.172 -7.809 1 98.44 99 GLU A C 1
ATOM 803 O O . GLU A 1 99 ? 0.24 20.797 -6.746 1 98.44 99 GLU A O 1
ATOM 808 N N . CYS A 1 100 ? -0.388 19.016 -7.957 1 98.5 100 CYS A N 1
ATOM 809 C CA . CYS A 1 100 ? -0.893 18.297 -6.789 1 98.5 100 CYS A CA 1
ATOM 810 C C . CYS A 1 100 ? 0.221 18.047 -5.777 1 98.5 100 CYS A C 1
ATOM 812 O O . CYS A 1 100 ? 0.052 18.312 -4.586 1 98.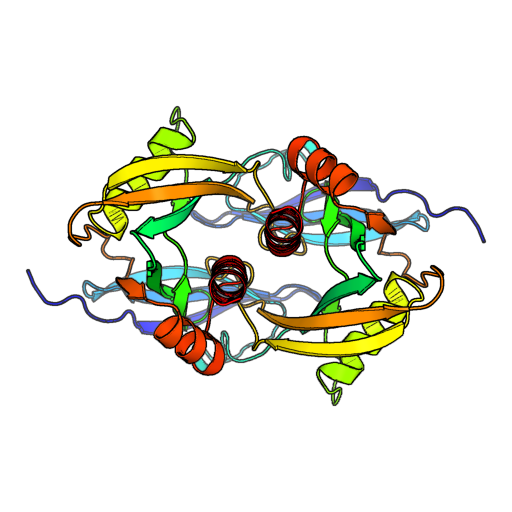5 100 CYS A O 1
ATOM 814 N N . ALA A 1 101 ? 1.362 17.609 -6.285 1 98.75 101 ALA A N 1
ATOM 815 C CA . ALA A 1 101 ? 2.5 17.312 -5.418 1 98.75 101 ALA A CA 1
ATOM 816 C C . ALA A 1 101 ? 2.957 18.562 -4.668 1 98.75 101 ALA A C 1
ATOM 818 O O . ALA A 1 101 ? 3.178 18.516 -3.457 1 98.75 101 ALA A O 1
ATOM 819 N N . ARG A 1 102 ? 3.051 19.656 -5.355 1 98.69 102 ARG A N 1
ATOM 820 C CA . ARG A 1 102 ? 3.494 20.906 -4.758 1 98.69 102 ARG A CA 1
ATOM 821 C C . ARG A 1 102 ? 2.506 21.391 -3.701 1 98.69 102 ARG A C 1
ATOM 823 O O . ARG A 1 102 ? 2.906 21.812 -2.617 1 98.69 102 ARG A O 1
ATOM 830 N N . ARG A 1 103 ? 1.264 21.312 -4.051 1 98.12 103 ARG A N 1
ATOM 831 C CA . ARG A 1 103 ? 0.232 21.75 -3.123 1 98.12 103 ARG A CA 1
ATOM 832 C C . ARG A 1 103 ? 0.224 20.906 -1.859 1 98.12 103 ARG A C 1
ATOM 834 O O . ARG A 1 103 ? 0.259 21.438 -0.747 1 98.12 103 ARG A O 1
ATOM 841 N N . GLU A 1 104 ? 0.179 19.609 -2.018 1 98.31 104 GLU A N 1
ATOM 842 C CA . GLU A 1 104 ? 0.115 18.688 -0.878 1 98.31 104 GLU A CA 1
ATOM 843 C C . GLU A 1 104 ? 1.368 18.797 -0.015 1 98.31 104 GLU A C 1
ATOM 845 O O . GLU A 1 104 ? 1.289 18.734 1.214 1 98.31 104 GLU A O 1
ATOM 850 N N . LEU A 1 105 ? 2.527 18.891 -0.641 1 98.75 105 LEU A N 1
ATOM 851 C CA . LEU A 1 105 ? 3.764 19.062 0.113 1 98.75 105 LEU A CA 1
ATOM 852 C C . LEU A 1 105 ? 3.699 20.328 0.976 1 98.75 105 LEU A C 1
ATOM 854 O O . LEU A 1 105 ? 4.031 20.281 2.164 1 98.75 105 LEU A O 1
ATOM 858 N N . ARG A 1 106 ? 3.291 21.359 0.389 1 98.44 106 ARG A N 1
ATOM 859 C CA . ARG A 1 106 ? 3.197 22.625 1.1 1 98.44 106 ARG A CA 1
ATOM 860 C C . ARG A 1 106 ? 2.205 22.547 2.254 1 98.44 106 ARG A C 1
ATOM 862 O O . ARG A 1 106 ? 2.496 22.984 3.367 1 98.44 106 ARG A O 1
ATOM 869 N N . GLU A 1 107 ? 1.083 22 2.039 1 97.88 107 GLU A N 1
ATOM 870 C CA . GLU A 1 107 ? 0.039 21.891 3.055 1 97.88 107 GLU A CA 1
ATOM 871 C C . GLU A 1 107 ? 0.506 21.062 4.246 1 97.88 107 GLU A C 1
ATOM 873 O O . GLU A 1 107 ? 0.316 21.469 5.398 1 97.88 107 GLU A O 1
ATOM 878 N N . GLU A 1 108 ? 1.186 19.953 3.967 1 98.12 108 GLU A N 1
ATOM 879 C CA . GLU A 1 108 ? 1.464 18.984 5.027 1 98.12 108 GLU A CA 1
ATOM 880 C C . GLU A 1 108 ? 2.795 19.281 5.711 1 98.12 108 GLU A C 1
ATOM 882 O O . GLU A 1 108 ? 3.055 18.812 6.816 1 98.12 108 GLU A O 1
ATOM 887 N N . THR A 1 109 ? 3.701 20.094 5.051 1 98.5 109 THR A N 1
ATOM 888 C CA . THR A 1 109 ? 5.043 20.25 5.602 1 98.5 109 THR A CA 1
ATOM 889 C C . THR A 1 109 ? 5.469 21.719 5.605 1 98.5 109 THR A C 1
ATOM 891 O O . THR A 1 109 ? 6.387 22.094 6.336 1 98.5 109 THR A O 1
ATOM 894 N N . GLY A 1 110 ? 4.879 22.562 4.789 1 98.44 110 GLY A N 1
ATOM 895 C CA . GLY A 1 110 ? 5.336 23.922 4.574 1 98.44 110 GLY A CA 1
ATOM 896 C C . GLY A 1 110 ? 6.484 24.016 3.59 1 98.44 110 GLY A C 1
ATOM 897 O O . GLY A 1 110 ? 6.891 25.109 3.207 1 98.44 110 GLY A O 1
ATOM 898 N N . LEU A 1 111 ? 6.996 22.938 3.094 1 98.75 111 LEU A N 1
ATOM 899 C CA . LEU A 1 111 ? 8.164 22.906 2.223 1 98.75 111 LEU A CA 1
ATOM 900 C C . LEU A 1 111 ? 7.762 23.109 0.766 1 98.75 111 LEU A C 1
ATOM 902 O O . LEU A 1 111 ? 6.574 23.094 0.438 1 98.75 111 LEU A O 1
ATOM 906 N N . HIS A 1 112 ? 8.797 23.281 -0.049 1 98.69 112 HIS A N 1
ATOM 907 C CA . HIS A 1 112 ? 8.625 23.438 -1.488 1 98.69 112 HIS A CA 1
ATOM 908 C C . HIS A 1 112 ? 9.461 22.438 -2.264 1 98.69 112 HIS A C 1
ATOM 910 O O . HIS A 1 112 ? 10.5 21.984 -1.78 1 98.69 112 HIS A O 1
ATOM 916 N N . ILE A 1 113 ? 8.945 22.141 -3.449 1 98.75 113 ILE A N 1
ATOM 917 C CA . ILE A 1 113 ? 9.734 21.281 -4.336 1 98.75 113 ILE A CA 1
ATOM 918 C C . ILE A 1 113 ? 10.812 22.125 -5.027 1 98.75 113 ILE A C 1
ATOM 920 O O . ILE A 1 113 ? 10.5 23.078 -5.742 1 98.75 113 ILE A O 1
ATOM 924 N N . LYS A 1 114 ? 12.031 21.812 -4.805 1 98.69 114 LYS A N 1
ATOM 925 C CA . LYS A 1 114 ? 13.164 22.453 -5.473 1 98.69 114 LYS A CA 1
ATOM 926 C C . LYS A 1 114 ? 13.359 21.875 -6.875 1 98.69 114 LYS A C 1
ATOM 928 O O . LYS A 1 114 ? 13.578 22.625 -7.828 1 98.69 114 LYS A O 1
ATOM 933 N N . LYS A 1 115 ? 13.289 20.562 -6.984 1 98.56 115 LYS A N 1
ATOM 934 C CA . LYS A 1 115 ? 13.508 19.859 -8.242 1 98.56 115 LYS A CA 1
ATOM 935 C C . LYS A 1 115 ? 12.789 18.516 -8.242 1 98.56 115 LYS A C 1
ATOM 937 O O . LYS A 1 115 ? 12.891 17.75 -7.281 1 98.56 115 LYS A O 1
ATOM 942 N N . ILE A 1 116 ? 12.062 18.266 -9.328 1 98.5 116 ILE A N 1
ATOM 943 C CA . ILE A 1 116 ? 11.477 16.953 -9.508 1 98.5 116 ILE A CA 1
ATOM 944 C C . ILE A 1 116 ? 12.477 16.031 -10.188 1 98.5 116 ILE A C 1
ATOM 946 O O . ILE A 1 116 ? 12.93 16.297 -11.305 1 98.5 116 ILE A O 1
ATOM 950 N N . CYS A 1 117 ? 12.82 14.961 -9.57 1 97.5 117 CYS A N 1
ATOM 951 C CA . CYS A 1 117 ? 13.797 14.016 -10.086 1 97.5 117 CYS A CA 1
ATOM 952 C C . CYS A 1 117 ? 13.125 12.953 -10.953 1 97.5 117 CYS A C 1
ATOM 954 O O . CYS A 1 117 ? 13.688 12.523 -11.961 1 97.5 117 CYS A O 1
ATOM 956 N N . LYS A 1 118 ? 12 12.461 -10.562 1 97 118 LYS A N 1
ATOM 957 C CA . LYS A 1 118 ? 11.273 11.406 -11.266 1 97 118 LYS A CA 1
ATOM 958 C C . LYS A 1 118 ? 9.797 11.406 -10.875 1 97 118 LYS A C 1
ATOM 960 O O . LYS A 1 118 ? 9.453 11.68 -9.719 1 97 118 LYS A O 1
ATOM 965 N N . ILE A 1 119 ? 8.969 11.141 -11.836 1 97.75 119 ILE A N 1
ATOM 966 C CA . ILE A 1 119 ? 7.559 10.844 -11.594 1 97.75 119 ILE A CA 1
ATOM 967 C C . ILE A 1 119 ? 7.238 9.43 -12.078 1 97.75 119 ILE A C 1
ATOM 969 O O . ILE A 1 119 ? 7.391 9.125 -13.266 1 97.75 119 ILE A O 1
ATOM 973 N N . LEU A 1 120 ? 6.895 8.586 -11.148 1 97.5 120 LEU A N 1
ATOM 974 C CA . LEU A 1 120 ? 6.488 7.23 -11.5 1 97.5 120 LEU A CA 1
ATOM 975 C C . LEU A 1 120 ? 4.98 7.16 -11.727 1 97.5 120 LEU A C 1
ATOM 977 O O . LEU A 1 120 ? 4.211 7.852 -11.055 1 97.5 120 LEU A O 1
ATOM 981 N N . PRO A 1 121 ? 4.547 6.273 -12.68 1 97.56 121 PRO A N 1
ATOM 982 C CA . PRO A 1 121 ? 3.109 6.102 -12.906 1 97.56 121 PRO A CA 1
ATOM 983 C C . PRO A 1 121 ? 2.375 5.605 -11.664 1 97.56 121 PRO A C 1
ATOM 985 O O . PRO A 1 121 ? 3.006 5.121 -10.719 1 97.56 121 PRO A O 1
ATOM 988 N N . PRO A 1 122 ? 1.041 5.73 -11.672 1 98.06 122 PRO A N 1
ATOM 989 C CA . PRO A 1 122 ? 0.287 5.312 -10.484 1 98.06 122 PRO A CA 1
ATOM 990 C C . PRO A 1 122 ? 0.463 3.828 -10.172 1 98.06 122 PRO A C 1
ATOM 992 O O . PRO A 1 122 ? 0.529 3 -11.078 1 98.06 122 PRO A O 1
ATOM 995 N N . ALA A 1 123 ? 0.582 3.529 -8.898 1 98.5 123 ALA A N 1
ATOM 996 C CA . ALA A 1 123 ? 0.622 2.154 -8.406 1 98.5 123 ALA A CA 1
ATOM 997 C C . ALA A 1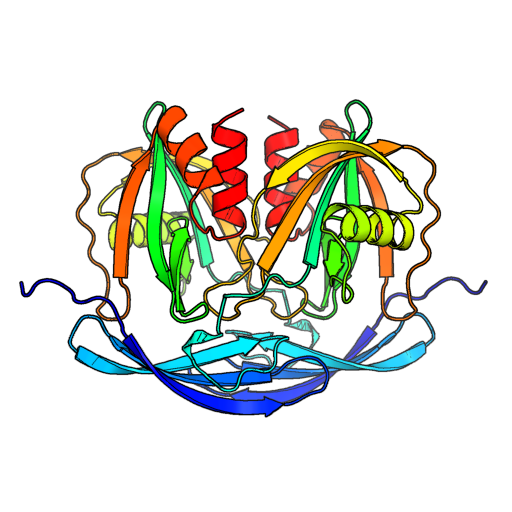 123 ? -0.408 1.938 -7.305 1 98.5 123 ALA A C 1
ATOM 999 O O . ALA A 1 123 ? -0.727 2.863 -6.555 1 98.5 123 ALA A O 1
ATOM 1000 N N . TYR A 1 124 ? -0.883 0.736 -7.207 1 98.56 124 TYR A N 1
ATOM 1001 C CA . TYR A 1 124 ? -1.998 0.42 -6.32 1 98.56 124 TYR A CA 1
ATOM 1002 C C . TYR A 1 124 ? -1.504 0.088 -4.918 1 98.56 124 TYR A C 1
ATOM 1004 O O . TYR A 1 124 ? -0.621 -0.756 -4.75 1 98.56 124 TYR A O 1
ATOM 1012 N N . ALA A 1 125 ? -2.088 0.671 -3.91 1 97.44 125 ALA A N 1
ATOM 1013 C CA . ALA A 1 125 ? -1.639 0.52 -2.529 1 97.44 125 ALA A CA 1
ATOM 1014 C C . ALA A 1 125 ? -2.062 -0.831 -1.959 1 97.44 125 ALA A C 1
ATOM 1016 O O . ALA A 1 125 ? -1.25 -1.542 -1.363 1 97.44 125 ALA A O 1
ATOM 1017 N N . ALA A 1 126 ? -3.305 -1.174 -2.139 1 96.62 126 ALA A N 1
ATOM 1018 C CA . ALA A 1 126 ? -3.889 -2.414 -1.635 1 96.62 126 ALA A CA 1
ATOM 1019 C C . ALA A 1 126 ? -4.824 -3.039 -2.664 1 96.62 126 ALA A C 1
ATOM 1021 O O . ALA A 1 126 ? -6.035 -3.135 -2.436 1 96.62 126 ALA A O 1
ATOM 1022 N N . PRO A 1 127 ? -4.23 -3.588 -3.715 1 96.94 127 PRO A N 1
ATOM 1023 C CA . PRO A 1 127 ? -5.066 -4.047 -4.828 1 96.94 127 PRO A CA 1
ATOM 1024 C C . PRO A 1 127 ? -5.934 -5.246 -4.457 1 96.94 127 PRO A C 1
ATOM 1026 O O . PRO A 1 127 ? -6.816 -5.633 -5.227 1 96.94 127 PRO A O 1
ATOM 1029 N N . ASP A 1 128 ? -5.676 -5.867 -3.342 1 94.38 128 ASP A N 1
ATOM 1030 C CA . ASP A 1 128 ? -6.488 -6.996 -2.904 1 94.38 128 ASP A CA 1
ATOM 1031 C C . ASP A 1 128 ? -7.844 -6.531 -2.381 1 94.38 128 ASP A C 1
ATOM 1033 O O . ASP A 1 128 ? -8.781 -7.328 -2.264 1 94.38 128 ASP A O 1
ATOM 1037 N N . LEU A 1 129 ? -7.977 -5.211 -2.096 1 95.75 129 LEU A N 1
ATOM 1038 C CA . LEU A 1 129 ? -9.258 -4.84 -1.51 1 95.75 129 LEU A CA 1
ATOM 1039 C C . LEU A 1 129 ? -9.719 -3.475 -2.016 1 95.75 129 LEU A C 1
ATOM 1041 O O . LEU A 1 129 ? -10.828 -3.039 -1.723 1 95.75 129 LEU A O 1
ATOM 1045 N N . SER A 1 130 ? -8.844 -2.76 -2.707 1 96.81 130 SER A N 1
ATOM 1046 C CA . SER A 1 130 ? -9.18 -1.416 -3.17 1 96.81 130 SER A CA 1
ATOM 1047 C C . SER A 1 130 ? -8.438 -1.075 -4.461 1 96.81 130 SER A C 1
ATOM 1049 O O . SER A 1 130 ? -7.445 -1.721 -4.801 1 96.81 130 SER A O 1
ATOM 1051 N N . ASP A 1 131 ? -8.977 -0.033 -5.133 1 97.25 131 ASP A N 1
ATOM 1052 C CA . ASP A 1 131 ? -8.336 0.422 -6.363 1 97.25 131 ASP A CA 1
ATOM 1053 C C . ASP A 1 131 ? -7.602 1.741 -6.141 1 97.25 131 ASP A C 1
ATOM 1055 O O . ASP A 1 131 ? -7.273 2.443 -7.102 1 97.25 131 ASP A O 1
ATOM 1059 N N . SER A 1 132 ? -7.398 2.09 -4.859 1 96.56 132 SER A N 1
ATOM 1060 C CA . SER A 1 132 ? -6.648 3.305 -4.559 1 96.56 132 SER A CA 1
ATOM 1061 C C . SER A 1 132 ? -5.238 3.24 -5.137 1 96.56 132 SER A C 1
ATOM 1063 O O . SER A 1 132 ? -4.512 2.27 -4.91 1 96.56 132 SER A O 1
ATOM 1065 N N . SER A 1 133 ? -4.859 4.258 -5.93 1 98 133 SER A N 1
ATOM 1066 C CA . SER A 1 133 ? -3.529 4.336 -6.527 1 98 133 SER A CA 1
ATOM 1067 C C . SER A 1 133 ? -3.012 5.77 -6.543 1 98 133 SER A C 1
ATOM 1069 O O . SER A 1 133 ? -3.791 6.719 -6.434 1 98 133 SER A O 1
ATOM 1071 N N . ALA A 1 134 ? -1.73 5.867 -6.574 1 98.31 134 ALA A N 1
ATOM 1072 C CA . ALA A 1 134 ? -1.136 7.199 -6.52 1 98.31 134 ALA A CA 1
ATOM 1073 C C . ALA A 1 134 ? 0.108 7.281 -7.398 1 98.31 134 ALA A C 1
ATOM 1075 O O . ALA A 1 134 ? 0.863 6.312 -7.508 1 98.31 134 ALA A O 1
ATOM 1076 N N . TRP A 1 135 ? 0.245 8.461 -7.996 1 98.31 135 TRP A N 1
ATOM 1077 C CA . TRP A 1 135 ? 1.531 8.805 -8.586 1 98.31 135 TRP A CA 1
ATOM 1078 C C . TRP A 1 135 ? 2.605 8.953 -7.516 1 98.31 135 TRP A C 1
ATOM 1080 O O . TRP A 1 135 ? 2.314 9.344 -6.387 1 98.31 135 TRP A O 1
ATOM 1090 N N . VAL A 1 136 ? 3.803 8.633 -7.875 1 98.38 136 VAL A N 1
ATOM 1091 C CA . VAL A 1 136 ? 4.926 8.852 -6.969 1 98.38 136 VAL A CA 1
ATOM 1092 C C . VAL A 1 136 ? 5.844 9.938 -7.527 1 98.38 136 VAL A C 1
ATOM 1094 O O . VAL A 1 136 ? 6.367 9.805 -8.641 1 98.38 136 VAL A O 1
ATOM 1097 N N . VAL A 1 137 ? 6.02 10.953 -6.785 1 98.62 137 VAL A N 1
ATOM 1098 C CA . VAL A 1 137 ? 6.883 12.055 -7.191 1 98.62 137 VAL A CA 1
ATOM 1099 C C . VAL A 1 137 ? 8.141 12.078 -6.32 1 98.62 137 VAL A C 1
ATOM 1101 O O . VAL A 1 137 ? 8.055 12.312 -5.113 1 98.62 137 VAL A O 1
ATOM 1104 N N . ILE A 1 138 ? 9.25 11.797 -6.883 1 97.94 138 ILE A N 1
ATOM 1105 C CA . ILE A 1 138 ? 10.539 11.883 -6.211 1 97.94 138 ILE A CA 1
ATOM 1106 C C . ILE A 1 138 ? 11.164 13.258 -6.453 1 97.94 138 ILE A C 1
ATOM 1108 O O . ILE A 1 138 ? 11.383 13.648 -7.602 1 97.94 138 ILE A O 1
ATOM 1112 N N . ALA A 1 139 ? 11.43 13.945 -5.324 1 98.69 139 ALA A N 1
ATOM 1113 C CA . ALA A 1 139 ? 11.82 15.336 -5.531 1 98.69 139 ALA A CA 1
ATOM 1114 C C . ALA A 1 139 ? 12.781 15.805 -4.441 1 98.69 139 ALA A C 1
ATOM 1116 O O . ALA A 1 139 ? 12.688 15.359 -3.293 1 98.69 139 ALA A O 1
ATOM 1117 N N . GLU A 1 140 ? 13.688 16.672 -4.801 1 98.75 140 GLU A N 1
ATOM 1118 C CA . GLU A 1 140 ? 14.414 17.484 -3.832 1 98.75 140 GLU A CA 1
ATOM 1119 C C . GLU A 1 140 ? 13.539 18.609 -3.283 1 98.75 140 GLU A C 1
ATOM 1121 O O . GLU A 1 140 ? 12.859 19.297 -4.043 1 98.75 140 GLU A O 1
ATOM 1126 N N . VAL A 1 141 ? 13.57 18.75 -1.963 1 98.88 141 VAL A N 1
ATOM 1127 C CA . VAL A 1 141 ? 12.688 19.734 -1.356 1 98.88 141 VAL A CA 1
ATOM 1128 C C . VAL A 1 141 ? 13.508 20.75 -0.564 1 98.88 141 VAL A C 1
ATOM 1130 O O . VAL A 1 141 ? 14.68 20.5 -0.266 1 98.88 141 VAL A O 1
ATOM 1133 N N . GLU A 1 142 ? 12.938 21.906 -0.333 1 98.69 142 GLU A N 1
ATOM 1134 C CA . GLU A 1 142 ? 13.594 22.984 0.394 1 98.69 142 GLU A CA 1
ATOM 1135 C C . GLU A 1 142 ? 12.586 23.781 1.212 1 98.69 142 GLU A C 1
ATOM 1137 O O . GLU A 1 142 ? 11.375 23.594 1.071 1 98.69 142 GLU A O 1
ATOM 1142 N N . GLY A 1 143 ? 13.211 24.594 2.076 1 98.25 143 GLY A N 1
ATOM 1143 C CA . GLY A 1 143 ? 12.367 25.453 2.904 1 98.25 143 GLY A CA 1
ATOM 1144 C C . GLY A 1 143 ? 12.344 25.016 4.359 1 98.25 143 GLY A C 1
ATOM 1145 O O . GLY A 1 143 ? 13.203 24.266 4.809 1 98.25 143 GLY A O 1
ATOM 1146 N N . GLU A 1 144 ? 11.328 25.609 5.148 1 98.06 144 GLU A N 1
ATOM 1147 C CA . GLU A 1 144 ? 11.148 25.328 6.574 1 98.06 144 GLU A CA 1
ATOM 1148 C C . GLU A 1 144 ? 9.773 24.734 6.852 1 98.06 144 GLU A C 1
ATOM 1150 O O . GLU A 1 144 ? 8.797 25.078 6.168 1 98.06 144 GLU A O 1
ATOM 1155 N N . PHE A 1 145 ? 9.805 23.953 7.863 1 98.19 145 PHE A N 1
ATOM 1156 C CA . PHE A 1 145 ? 8.531 23.344 8.234 1 98.19 145 PHE A CA 1
ATOM 1157 C C . PHE A 1 145 ? 7.531 24.406 8.68 1 98.19 145 PHE A C 1
ATOM 1159 O O . PHE A 1 145 ? 7.863 25.266 9.5 1 98.19 145 PHE A O 1
ATOM 1166 N N . ASN A 1 146 ? 6.383 24.375 8.172 1 97.19 146 ASN A N 1
ATOM 1167 C CA . ASN A 1 146 ? 5.23 25.188 8.531 1 97.19 146 ASN A CA 1
ATOM 1168 C C . ASN A 1 146 ? 3.924 24.547 8.07 1 97.19 146 ASN A C 1
ATOM 1170 O O . ASN A 1 146 ? 3.211 25.109 7.238 1 97.19 146 ASN A O 1
ATOM 1174 N N . PRO A 1 147 ? 3.668 23.453 8.641 1 94.81 147 PRO A N 1
ATOM 1175 C CA . PRO A 1 147 ? 2.494 22.703 8.188 1 94.81 147 PRO A CA 1
ATOM 1176 C C . PRO A 1 147 ? 1.188 23.469 8.398 1 94.81 147 PRO A C 1
ATOM 1178 O O . PRO A 1 147 ? 1.035 24.172 9.398 1 94.81 147 PRO A O 1
ATOM 1181 N N . GLN A 1 148 ? 0.344 23.375 7.441 1 91.81 148 GLN A N 1
ATOM 1182 C CA . GLN A 1 148 ? -1.013 23.906 7.496 1 91.81 148 GLN A CA 1
ATOM 1183 C C . GLN A 1 148 ? -2.047 22.812 7.262 1 91.81 148 GLN A C 1
ATOM 1185 O O . GLN A 1 148 ? -2.811 22.859 6.297 1 91.81 148 GLN A O 1
ATOM 1190 N N . THR A 1 149 ? -2.111 21.922 8.203 1 89.06 149 THR A N 1
ATOM 1191 C CA . THR A 1 149 ? -2.975 20.766 8.039 1 89.06 149 THR A CA 1
ATOM 1192 C C . THR A 1 149 ? -4.375 21.047 8.57 1 89.06 149 THR A C 1
ATOM 1194 O O . THR A 1 149 ? -4.566 21.969 9.375 1 89.06 149 THR A O 1
ATOM 1197 N N . GLU A 1 150 ? -5.281 20.281 8.094 1 88.81 150 GLU A N 1
ATOM 1198 C CA . GLU A 1 150 ? -6.672 20.422 8.516 1 88.81 150 GLU A CA 1
ATOM 1199 C C . GLU A 1 150 ? -6.883 19.828 9.906 1 88.81 150 GLU A C 1
ATOM 1201 O O . GLU A 1 150 ? -5.996 19.156 10.445 1 88.81 150 GLU A O 1
ATOM 1206 N N . ALA A 1 151 ? -8.055 20.109 10.422 1 91.69 151 ALA A N 1
ATOM 1207 C CA . ALA A 1 151 ? -8.398 19.672 11.773 1 91.69 151 ALA A CA 1
ATOM 1208 C C . ALA A 1 151 ? -8.43 18.141 11.859 1 91.69 151 ALA A C 1
ATOM 1210 O O . ALA A 1 151 ? -8.25 17.578 12.945 1 91.69 151 ALA A O 1
ATOM 1211 N N . ASP A 1 152 ? -8.625 17.516 10.789 1 91.81 152 ASP A N 1
ATOM 1212 C CA . ASP A 1 152 ? -8.773 16.062 10.797 1 91.81 152 ASP A CA 1
ATOM 1213 C C . ASP A 1 152 ? -7.43 15.359 10.609 1 91.81 152 ASP A C 1
ATOM 1215 O O . ASP A 1 152 ? -7.355 14.133 10.625 1 91.81 152 ASP A O 1
ATOM 1219 N N . GLU A 1 153 ? -6.418 16.109 10.461 1 92.88 153 GLU A N 1
ATOM 1220 C CA . GLU A 1 153 ? -5.086 15.562 10.234 1 92.88 153 GLU A CA 1
ATOM 1221 C C . GLU A 1 153 ? -4.141 15.914 11.383 1 92.88 153 GLU A C 1
ATOM 1223 O O . GLU A 1 153 ? -4.141 17.047 11.859 1 92.88 153 GLU A O 1
ATOM 1228 N N . TYR A 1 154 ? -3.443 14.969 11.875 1 95.44 154 TYR A N 1
ATOM 1229 C CA . TYR A 1 154 ? -2.344 15.164 12.812 1 95.44 154 TYR A CA 1
ATOM 1230 C C . TYR A 1 154 ? -1.025 14.688 12.219 1 95.44 154 TYR A C 1
ATOM 1232 O O . TYR A 1 154 ? -0.731 13.492 12.219 1 95.44 154 TYR A O 1
ATOM 1240 N N . ILE A 1 155 ? -0.244 15.609 11.711 1 96.88 155 ILE A N 1
ATOM 1241 C CA . ILE A 1 155 ? 0.953 15.312 10.938 1 96.88 155 ILE A CA 1
ATOM 1242 C C . ILE A 1 155 ? 2.135 16.109 11.477 1 96.88 155 ILE A C 1
ATOM 1244 O O . ILE A 1 155 ? 2.023 17.328 11.695 1 96.88 155 ILE A O 1
ATOM 1248 N N . GLN A 1 156 ? 3.229 15.461 11.703 1 97.31 156 GLN A N 1
ATOM 1249 C CA . GLN A 1 156 ? 4.488 16.062 12.125 1 97.31 156 GLN A CA 1
ATOM 1250 C C . GLN A 1 156 ? 5.625 15.695 11.18 1 97.31 156 GLN A C 1
ATOM 1252 O O . GLN A 1 156 ? 6.145 14.578 11.234 1 97.31 156 GLN A O 1
ATOM 1257 N N . PRO A 1 157 ? 6.031 16.656 10.406 1 98.44 157 PRO A N 1
ATOM 1258 C CA . PRO A 1 157 ? 7.105 16.344 9.461 1 98.44 157 PRO A CA 1
ATOM 1259 C C . PRO A 1 157 ? 8.484 16.359 10.117 1 98.44 157 PRO A C 1
ATOM 1261 O O . PRO A 1 157 ? 8.703 17.062 11.102 1 98.44 157 PRO A O 1
ATOM 1264 N N . LEU A 1 158 ? 9.398 15.586 9.578 1 98.56 158 LEU A N 1
ATOM 1265 C CA . LEU A 1 158 ? 10.789 15.578 10.016 1 98.56 158 LEU A CA 1
ATOM 1266 C C . LEU A 1 158 ? 11.719 15.164 8.875 1 98.56 158 LEU A C 1
ATOM 1268 O O . LEU A 1 158 ? 11.312 14.438 7.969 1 98.56 158 LEU A O 1
ATOM 1272 N N . PHE A 1 159 ? 12.898 15.656 8.961 1 98.75 159 PHE A N 1
ATOM 1273 C CA . PHE A 1 159 ? 14 15.125 8.18 1 98.75 159 PHE A CA 1
ATOM 1274 C C . PHE A 1 159 ? 14.812 14.125 9 1 98.75 159 PHE A C 1
ATOM 1276 O O . PHE A 1 159 ? 15.086 14.359 10.18 1 98.75 159 PHE A O 1
ATOM 1283 N N . ALA A 1 160 ? 15.102 13.039 8.414 1 98.69 160 ALA A N 1
ATOM 1284 C CA . ALA A 1 160 ? 15.883 12.016 9.109 1 98.69 160 ALA A CA 1
ATOM 1285 C C . ALA A 1 160 ? 17.078 11.57 8.273 1 98.69 160 ALA A C 1
ATOM 1287 O O . ALA A 1 160 ? 16.953 11.336 7.07 1 98.69 160 ALA A O 1
ATOM 1288 N N . ASP A 1 161 ? 18.25 11.492 8.93 1 98.19 161 ASP A N 1
ATOM 1289 C CA . ASP A 1 161 ? 19.422 10.977 8.234 1 98.19 161 ASP A CA 1
ATOM 1290 C C . ASP A 1 161 ? 19.484 9.453 8.305 1 98.19 161 ASP A C 1
ATOM 1292 O O . ASP A 1 161 ? 18.594 8.82 8.875 1 98.19 161 ASP A O 1
ATOM 1296 N N . LYS A 1 162 ? 20.516 8.938 7.691 1 97.88 162 LYS A N 1
ATOM 1297 C CA . LYS A 1 162 ? 20.625 7.492 7.539 1 97.88 162 LYS A CA 1
ATOM 1298 C C . LYS A 1 162 ? 20.578 6.789 8.891 1 97.88 162 LYS A C 1
ATOM 1300 O O . LYS A 1 162 ? 19.891 5.77 9.039 1 97.88 162 LYS A O 1
ATOM 1305 N N . LYS A 1 163 ? 21.312 7.277 9.859 1 97.88 163 LYS A N 1
ATOM 1306 C CA . LYS A 1 163 ? 21.344 6.676 11.188 1 97.88 163 LYS A CA 1
ATOM 1307 C C . LYS A 1 163 ? 19.953 6.695 11.828 1 97.88 163 LYS A C 1
ATOM 1309 O O . LYS A 1 163 ? 19.5 5.688 12.375 1 97.88 163 LYS A O 1
ATOM 1314 N N . GLN A 1 164 ? 19.312 7.777 11.766 1 98.38 164 GLN A N 1
ATOM 1315 C CA . GLN A 1 164 ? 17.969 7.926 12.312 1 98.38 164 GLN A CA 1
ATOM 1316 C C . GLN A 1 164 ? 16.984 6.992 11.617 1 98.38 164 GLN A C 1
ATOM 1318 O O . GLN A 1 164 ? 16.109 6.402 12.258 1 98.38 164 GLN A O 1
ATOM 1323 N N . LEU A 1 165 ? 17.125 6.922 10.312 1 98.5 165 LEU A N 1
ATOM 1324 C CA . LEU A 1 165 ? 16.234 6.078 9.523 1 98.5 165 LEU A CA 1
ATOM 1325 C C . LEU A 1 165 ? 16.359 4.613 9.93 1 98.5 165 LEU A C 1
ATOM 1327 O O . LEU A 1 165 ? 15.367 3.895 10.023 1 98.5 165 LEU A O 1
ATOM 1331 N N . LYS A 1 166 ? 17.562 4.152 10.156 1 97.62 166 LYS A N 1
ATOM 1332 C CA . LYS A 1 166 ? 17.781 2.777 10.594 1 97.62 166 LYS A CA 1
ATOM 1333 C C . LYS A 1 166 ? 17.094 2.508 11.93 1 97.62 166 LYS A C 1
ATOM 1335 O O . LYS A 1 166 ? 16.5 1.447 12.125 1 97.62 166 LYS A O 1
ATOM 1340 N N . GLU A 1 167 ? 17.156 3.477 12.758 1 97.81 167 GLU A N 1
ATOM 1341 C CA . GLU A 1 167 ? 16.516 3.35 14.062 1 97.81 167 GLU A CA 1
ATOM 1342 C C . GLU A 1 167 ? 14.992 3.305 13.922 1 97.81 167 GLU A C 1
ATOM 1344 O O . GLU A 1 167 ? 14.328 2.488 14.57 1 97.81 167 GLU A O 1
ATOM 1349 N N . LEU A 1 168 ? 14.5 4.164 13.109 1 98.25 168 LEU A N 1
ATOM 1350 C CA . LEU A 1 168 ? 13.055 4.199 12.898 1 98.25 168 LEU A CA 1
ATOM 1351 C C . LEU A 1 168 ? 12.555 2.879 12.32 1 98.25 168 LEU A C 1
ATOM 1353 O O . LEU A 1 168 ? 11.523 2.363 12.75 1 98.25 168 LEU A O 1
ATOM 1357 N N . LEU A 1 169 ? 13.273 2.346 11.352 1 97.38 169 LEU A N 1
ATOM 1358 C CA . LEU A 1 169 ? 12.875 1.114 10.672 1 97.38 169 LEU A CA 1
ATOM 1359 C C . LEU A 1 169 ? 12.75 -0.036 11.672 1 97.38 169 LEU A C 1
ATOM 1361 O O . LEU A 1 169 ? 11.945 -0.944 11.477 1 97.38 169 LEU A O 1
ATOM 1365 N N . GLU A 1 170 ? 13.484 0.024 12.719 1 95.25 170 GLU A N 1
ATOM 1366 C CA . GLU A 1 170 ? 13.523 -1.064 13.688 1 95.25 170 GLU A CA 1
ATOM 1367 C C . GLU A 1 170 ? 12.438 -0.9 14.75 1 95.25 170 GLU A C 1
ATOM 1369 O O . GLU A 1 170 ? 11.93 -1.888 15.281 1 95.25 170 GLU A O 1
ATOM 1374 N N . ASN A 1 171 ? 12 0.34 14.992 1 95.38 171 ASN A N 1
ATOM 1375 C CA . ASN A 1 171 ? 11.242 0.578 16.219 1 95.38 171 ASN A CA 1
ATOM 1376 C C . ASN A 1 171 ? 9.859 1.155 15.922 1 95.38 171 ASN A C 1
ATOM 1378 O O . ASN A 1 171 ? 8.984 1.165 16.781 1 95.38 171 ASN A O 1
ATOM 1382 N N . GLU A 1 172 ? 9.719 1.605 14.703 1 97.94 172 GLU A N 1
ATOM 1383 C CA . GLU A 1 172 ? 8.508 2.373 14.43 1 97.94 172 GLU A CA 1
ATOM 1384 C C . GLU A 1 172 ? 7.656 1.7 13.359 1 97.94 172 GLU A C 1
ATOM 1386 O O . GLU A 1 172 ? 8.133 0.823 12.641 1 97.94 172 GLU A O 1
ATOM 1391 N N . LYS A 1 173 ? 6.406 2.092 13.328 1 98 173 LYS A N 1
ATOM 1392 C CA . LYS A 1 173 ? 5.465 1.612 12.312 1 98 173 LYS A CA 1
ATOM 1393 C C . LYS A 1 173 ? 5.461 2.525 11.094 1 98 173 LYS A C 1
ATOM 1395 O O . LYS A 1 173 ? 5.617 3.742 11.219 1 98 173 LYS A O 1
ATOM 1400 N N . PHE A 1 174 ? 5.242 1.877 9.906 1 98.81 174 PHE A N 1
ATOM 1401 C CA . PHE A 1 174 ? 5.309 2.613 8.648 1 98.81 174 PHE A CA 1
ATOM 1402 C C . PHE A 1 174 ? 4.125 2.27 7.754 1 98.81 174 PHE A C 1
ATOM 1404 O O . PHE A 1 174 ? 3.529 1.198 7.887 1 98.81 174 PHE A O 1
ATOM 1411 N N . SER A 1 175 ? 3.779 3.209 6.91 1 98.62 175 SER A N 1
ATOM 1412 C CA . SER A 1 175 ? 3.111 2.791 5.68 1 98.62 175 SER A CA 1
ATOM 1413 C C . SER A 1 175 ? 4.055 2 4.781 1 98.62 175 SER A C 1
ATOM 1415 O O . SER A 1 175 ? 5.277 2.133 4.883 1 98.62 175 SER A O 1
ATOM 1417 N N . ALA A 1 176 ? 3.469 1.29 3.93 1 98.19 176 ALA A N 1
ATOM 1418 C CA . ALA A 1 176 ? 4.238 0.377 3.088 1 98.19 176 ALA A CA 1
ATOM 1419 C C . ALA A 1 176 ? 5.238 1.139 2.223 1 98.19 176 ALA A C 1
ATOM 1421 O O . ALA A 1 176 ? 6.422 0.8 2.188 1 98.19 176 ALA A O 1
ATOM 1422 N N . ARG A 1 177 ? 4.805 2.156 1.547 1 97.94 177 ARG A N 1
ATOM 1423 C CA . ARG A 1 177 ? 5.695 2.932 0.692 1 97.94 177 ARG A CA 1
ATOM 1424 C C . ARG A 1 177 ? 6.82 3.566 1.507 1 97.94 177 ARG A C 1
ATOM 1426 O O . ARG A 1 177 ? 7.988 3.488 1.127 1 97.94 177 ARG A O 1
ATOM 1433 N N . ALA A 1 178 ? 6.445 4.141 2.607 1 98.5 178 ALA A N 1
ATOM 1434 C CA . ALA A 1 178 ? 7.43 4.832 3.436 1 98.5 178 ALA A CA 1
ATOM 1435 C C . ALA A 1 178 ? 8.484 3.863 3.955 1 98.5 178 ALA A C 1
ATOM 1437 O O . ALA A 1 178 ? 9.672 4.195 4.004 1 98.5 178 ALA A O 1
ATOM 1438 N N . GLN A 1 179 ? 8.094 2.723 4.32 1 98.56 179 GLN A N 1
ATOM 1439 C CA . GLN A 1 179 ? 9.031 1.743 4.859 1 98.56 179 GLN A CA 1
ATOM 1440 C C . GLN A 1 179 ? 10.07 1.353 3.814 1 98.56 179 GLN A C 1
ATOM 1442 O O . GLN A 1 179 ? 11.273 1.338 4.102 1 98.56 179 GLN A O 1
ATOM 1447 N N . LEU A 1 180 ? 9.609 1.064 2.66 1 97.25 180 LEU A N 1
ATOM 1448 C CA . LEU A 1 180 ? 10.523 0.598 1.623 1 97.25 180 LEU A CA 1
ATOM 1449 C C . LEU A 1 180 ? 11.469 1.714 1.188 1 97.25 180 LEU A C 1
ATOM 1451 O O . LEU A 1 180 ? 12.656 1.476 0.974 1 97.25 180 LEU A O 1
ATOM 1455 N N . ILE A 1 181 ? 10.93 2.891 1.05 1 97.06 181 ILE A N 1
ATOM 1456 C CA . ILE A 1 181 ? 11.766 4.027 0.682 1 97.06 181 ILE A CA 1
ATOM 1457 C C . ILE A 1 181 ? 12.812 4.266 1.765 1 97.06 181 ILE A C 1
ATOM 1459 O O . ILE A 1 181 ? 13.984 4.492 1.461 1 97.06 181 ILE A O 1
ATOM 1463 N N . THR A 1 182 ? 12.352 4.215 3 1 97.81 182 THR A N 1
ATOM 1464 C CA . THR A 1 182 ? 13.266 4.379 4.125 1 97.81 182 THR A CA 1
ATOM 1465 C C . THR A 1 182 ? 14.359 3.316 4.094 1 97.81 182 THR A C 1
ATOM 1467 O O . THR A 1 182 ? 15.547 3.633 4.215 1 97.81 182 THR A O 1
ATOM 1470 N N . TYR A 1 183 ? 13.992 2.072 3.928 1 97.25 183 TYR A N 1
ATOM 1471 C CA . TYR A 1 183 ? 14.945 0.975 3.861 1 97.25 183 TYR A CA 1
ATOM 1472 C C . TYR A 1 183 ? 15.977 1.212 2.758 1 97.25 183 TYR A C 1
ATOM 1474 O O . TYR A 1 183 ? 17.172 1.105 2.99 1 97.25 183 TYR A O 1
ATOM 1482 N N . PHE A 1 184 ? 15.547 1.595 1.582 1 92.94 184 PHE A N 1
ATOM 1483 C CA . PHE A 1 184 ? 16.453 1.742 0.445 1 92.94 184 PHE A CA 1
ATOM 1484 C C . PHE A 1 184 ? 17.328 2.971 0.612 1 92.94 184 PHE A C 1
ATOM 1486 O O . PHE A 1 184 ? 18.453 3.008 0.1 1 92.94 184 PHE A O 1
ATOM 1493 N N . PHE A 1 185 ? 16.812 3.943 1.316 1 93.62 185 PHE A N 1
ATOM 1494 C CA . PHE A 1 185 ? 17.625 5.121 1.613 1 93.62 185 PHE A CA 1
ATOM 1495 C C . PHE A 1 185 ? 18.797 4.762 2.533 1 93.62 185 PHE A C 1
ATOM 1497 O O . PHE A 1 185 ? 19.797 5.477 2.588 1 93.62 185 PHE A O 1
ATOM 1504 N N . THR A 1 186 ? 18.625 3.693 3.279 1 93.81 186 THR A N 1
ATOM 1505 C CA . THR A 1 186 ? 19.656 3.334 4.254 1 93.81 186 THR A CA 1
ATOM 1506 C C . THR A 1 186 ? 20.719 2.449 3.613 1 93.81 186 THR A C 1
ATOM 1508 O O . THR A 1 186 ? 21.766 2.195 4.215 1 93.81 186 THR A O 1
ATOM 1511 N N . ILE A 1 187 ? 20.516 1.837 2.479 1 87.38 187 ILE A N 1
ATOM 1512 C CA . ILE A 1 187 ? 21.484 0.938 1.846 1 87.38 187 ILE A CA 1
ATOM 1513 C C . ILE A 1 187 ? 22.25 1.687 0.762 1 87.38 187 ILE A C 1
ATOM 1515 O O . ILE A 1 187 ? 21.734 2.648 0.181 1 87.38 187 ILE A O 1
ATOM 1519 N N . MET B 1 1 ? -2.652 29.922 18.641 1 45.5 1 MET B N 1
ATOM 1520 C CA . MET B 1 1 ? -3.369 28.812 18.031 1 45.5 1 MET B CA 1
ATOM 1521 C C . MET B 1 1 ? -3.33 27.578 18.922 1 45.5 1 MET B C 1
ATOM 1523 O O . MET B 1 1 ? -2.279 27.234 19.469 1 45.5 1 MET B O 1
ATOM 1527 N N . SER B 1 2 ? -4.422 27.219 19.469 1 56.62 2 SER B N 1
ATOM 1528 C CA . SER B 1 2 ? -4.438 26.188 20.484 1 56.62 2 SER B CA 1
ATOM 1529 C C . SER B 1 2 ? -3.689 24.938 20.031 1 56.62 2 SER B C 1
ATOM 1531 O O . SER B 1 2 ? -3.66 24.625 18.844 1 56.62 2 SER B O 1
ATOM 1533 N N . GLU B 1 3 ? -2.824 24.312 20.781 1 77.44 3 GLU B N 1
ATOM 1534 C CA . GLU B 1 3 ? -2.01 23.125 20.531 1 77.44 3 GLU B CA 1
ATOM 1535 C C . GLU B 1 3 ? -2.871 21.953 20.078 1 77.44 3 GLU B C 1
ATOM 1537 O O . GLU B 1 3 ? -3.891 21.641 20.703 1 77.44 3 GLU B O 1
ATOM 1542 N N . LYS B 1 4 ? -2.793 21.516 18.797 1 81.69 4 LYS B N 1
ATOM 1543 C CA . LYS B 1 4 ? -3.521 20.375 18.266 1 81.69 4 LYS B CA 1
ATOM 1544 C C . LYS B 1 4 ? -3.408 19.172 19.188 1 81.69 4 LYS B C 1
ATOM 1546 O O . LYS B 1 4 ? -2.318 18.844 19.672 1 81.69 4 LYS B O 1
ATOM 1551 N N . LYS B 1 5 ? -4.594 18.688 19.484 1 91.19 5 LYS B N 1
ATOM 1552 C CA . LYS B 1 5 ? -4.621 17.469 20.281 1 91.19 5 LYS B CA 1
ATOM 1553 C C . LYS B 1 5 ? -4.566 16.219 19.406 1 91.19 5 LYS B C 1
ATOM 1555 O O . LYS B 1 5 ? -5.004 16.266 18.25 1 91.19 5 LYS B O 1
ATOM 1560 N N . VAL B 1 6 ? -4.031 15.125 19.922 1 94.44 6 VAL B N 1
ATOM 1561 C CA . VAL B 1 6 ? -4.023 13.852 19.203 1 94.44 6 VAL B CA 1
ATOM 1562 C C . VAL B 1 6 ? -5.453 13.336 19.047 1 94.44 6 VAL B C 1
ATOM 1564 O O . VAL B 1 6 ? -6.227 13.344 20.016 1 94.44 6 VAL B O 1
ATOM 1567 N N . PRO B 1 7 ? -5.82 12.93 17.875 1 95.56 7 PRO B N 1
ATOM 1568 C CA . PRO B 1 7 ? -7.156 12.359 17.703 1 95.56 7 PRO B CA 1
ATOM 1569 C C . PRO B 1 7 ? -7.387 11.117 18.562 1 95.56 7 PRO B C 1
ATOM 1571 O O . PRO B 1 7 ? -6.453 10.359 18.812 1 95.56 7 PRO B O 1
ATOM 1574 N N . VAL B 1 8 ? -8.656 10.93 18.906 1 94.94 8 VAL B N 1
ATOM 1575 C CA . VAL B 1 8 ? -9 9.812 19.781 1 94.94 8 VAL B CA 1
ATOM 1576 C C . VAL B 1 8 ? -10.156 9.023 19.172 1 94.94 8 VAL B C 1
ATOM 1578 O O . VAL B 1 8 ? -11.195 9.594 18.844 1 94.94 8 VAL B O 1
ATOM 1581 N N . LEU B 1 9 ? -9.945 7.754 18.953 1 96.12 9 LEU B N 1
ATOM 1582 C CA . LEU B 1 9 ? -11.031 6.863 18.562 1 96.12 9 LEU B CA 1
ATOM 1583 C C . LEU B 1 9 ? -11.945 6.555 19.734 1 96.12 9 LEU B C 1
ATOM 1585 O O . LEU B 1 9 ? -11.516 5.949 20.719 1 96.12 9 LEU B O 1
ATOM 1589 N N . ASN B 1 10 ? -13.219 6.914 19.609 1 96.38 10 ASN B N 1
ATOM 1590 C CA . ASN B 1 10 ? -14.164 6.793 20.719 1 96.38 10 ASN B CA 1
ATOM 1591 C C . ASN B 1 10 ? -14.836 5.422 20.734 1 96.38 10 ASN B C 1
ATOM 1593 O O . ASN B 1 10 ? -14.875 4.754 21.766 1 96.38 10 ASN B O 1
ATOM 1597 N N . PHE B 1 11 ? -15.406 5.062 19.625 1 96.25 11 PHE B N 1
ATOM 1598 C CA . PHE B 1 11 ? -16.047 3.762 19.484 1 96.25 11 PHE B CA 1
ATOM 1599 C C . PHE B 1 11 ? -16.125 3.355 18.031 1 96.25 11 PHE B C 1
ATOM 1601 O O . PHE B 1 11 ? -15.797 4.145 17.141 1 96.25 11 PHE B O 1
ATOM 1608 N N . MET B 1 12 ? -16.469 2.104 17.812 1 96.19 12 MET B N 1
ATOM 1609 C CA . MET B 1 12 ? -16.578 1.573 16.453 1 96.19 12 MET B CA 1
ATOM 1610 C C . MET B 1 12 ? -17.859 0.768 16.281 1 96.19 12 MET B C 1
ATOM 1612 O O . MET B 1 12 ? -18.359 0.196 17.25 1 96.19 12 MET B O 1
ATOM 1616 N N . ILE B 1 13 ? -18.359 0.832 15.133 1 95.25 13 ILE B N 1
ATOM 1617 C CA . ILE B 1 13 ? -19.516 0.041 14.75 1 95.25 13 ILE B CA 1
ATOM 1618 C C . ILE B 1 13 ? -19.188 -0.812 13.531 1 95.25 13 ILE B C 1
ATOM 1620 O O . ILE B 1 13 ? -18.703 -0.299 12.516 1 95.25 13 ILE B O 1
ATOM 1624 N N . LYS B 1 14 ? -19.422 -2.074 13.633 1 95.19 14 LYS B N 1
ATOM 1625 C CA . LYS B 1 14 ? -19.281 -2.949 12.469 1 95.19 14 LYS B CA 1
ATOM 1626 C C . LYS B 1 14 ? -20.5 -2.861 11.555 1 95.19 14 LYS B C 1
ATOM 1628 O O . LYS B 1 14 ? -21.625 -3.176 11.969 1 95.19 14 LYS B O 1
ATOM 1633 N N . ASN B 1 15 ? -20.25 -2.492 10.305 1 92 15 ASN B N 1
ATOM 1634 C CA . ASN B 1 15 ? -21.344 -2.256 9.359 1 92 15 ASN B CA 1
ATOM 1635 C C . ASN B 1 15 ? -21.625 -3.494 8.516 1 92 15 ASN B C 1
ATOM 1637 O O . ASN B 1 15 ? -22.766 -3.713 8.102 1 92 15 ASN B O 1
ATOM 1641 N N . ARG B 1 16 ? -20.594 -4.164 8.18 1 88.94 16 ARG B N 1
ATOM 1642 C CA . ARG B 1 16 ? -20.688 -5.348 7.336 1 88.94 16 ARG B CA 1
ATOM 1643 C C . ARG B 1 16 ? -19.688 -6.41 7.766 1 88.94 16 ARG B C 1
ATOM 1645 O O . ARG B 1 16 ? -18.547 -6.09 8.109 1 88.94 16 ARG B O 1
ATOM 1652 N N . ASP B 1 17 ? -20.156 -7.609 7.645 1 89.56 17 ASP B N 1
ATOM 1653 C CA . ASP B 1 17 ? -19.344 -8.758 8.023 1 89.56 17 ASP B CA 1
ATOM 1654 C C . ASP B 1 17 ? -19.453 -9.883 6.992 1 89.56 17 ASP B C 1
ATOM 1656 O O . ASP B 1 17 ? -20.266 -10.805 7.16 1 89.56 17 ASP B O 1
ATOM 1660 N N . THR B 1 18 ? -18.656 -9.672 5.984 1 85.56 18 THR B N 1
ATOM 1661 C CA . THR B 1 18 ? -18.609 -10.758 5.012 1 85.56 18 THR B CA 1
ATOM 1662 C C . THR B 1 18 ? -17.469 -11.719 5.332 1 85.56 18 THR B C 1
ATOM 1664 O O . THR B 1 18 ? -16.719 -11.508 6.293 1 85.56 18 THR B O 1
ATOM 1667 N N . ARG B 1 19 ? -17.422 -12.75 4.547 1 80.75 19 ARG B N 1
ATOM 1668 C CA . ARG B 1 19 ? -16.391 -13.75 4.785 1 80.75 19 ARG B CA 1
ATOM 1669 C C . ARG B 1 19 ? -14.992 -13.156 4.633 1 80.75 19 ARG B C 1
ATOM 1671 O O . ARG B 1 19 ? -14.078 -13.516 5.375 1 80.75 19 ARG B O 1
ATOM 1678 N N . PHE B 1 20 ? -14.852 -12.188 3.797 1 83.12 20 PHE B N 1
ATOM 1679 C CA . PHE B 1 20 ? -13.5 -11.781 3.439 1 83.12 20 PHE B CA 1
ATOM 1680 C C . PHE B 1 20 ? -13.203 -10.383 3.953 1 83.12 20 PHE B C 1
ATOM 1682 O O . PHE B 1 20 ? -12.047 -10.047 4.23 1 83.12 20 PHE B O 1
ATOM 1689 N N . LEU B 1 21 ? -14.234 -9.539 4.129 1 91.88 21 LEU B N 1
ATOM 1690 C CA . LEU B 1 21 ? -14.008 -8.125 4.434 1 91.88 21 LEU B CA 1
ATOM 1691 C C . LEU B 1 21 ? -15.055 -7.613 5.418 1 91.88 21 LEU B C 1
ATOM 1693 O O . LEU B 1 21 ? -16.25 -7.855 5.242 1 91.88 21 LEU B O 1
ATOM 1697 N N . LYS B 1 22 ? -14.578 -7.023 6.449 1 95 22 LYS B N 1
ATOM 1698 C CA . LYS B 1 22 ? -15.43 -6.352 7.422 1 95 22 LYS B CA 1
ATOM 1699 C C . LYS B 1 22 ? -15.375 -4.836 7.242 1 95 22 LYS B C 1
ATOM 1701 O O . LYS B 1 22 ? -14.312 -4.273 6.977 1 95 22 LYS B O 1
ATOM 1706 N N . SER B 1 23 ? -16.469 -4.215 7.352 1 94.56 23 SER B N 1
ATOM 1707 C CA . SER B 1 23 ? -16.547 -2.76 7.273 1 94.56 23 SER B CA 1
ATOM 1708 C C . SER B 1 23 ? -16.875 -2.15 8.625 1 94.56 23 SER B C 1
ATOM 1710 O O . SER B 1 23 ? -17.734 -2.66 9.352 1 94.56 23 SER B O 1
ATOM 1712 N N . TYR B 1 24 ? -16.203 -1.12 8.969 1 95.56 24 TYR B N 1
ATOM 1713 C CA . TYR B 1 24 ? -16.406 -0.454 10.25 1 95.56 24 TYR B CA 1
ATOM 1714 C C . TYR B 1 24 ? -16.625 1.042 10.062 1 95.56 24 TYR B C 1
ATOM 1716 O O . TYR B 1 24 ? -15.992 1.667 9.203 1 95.56 24 TYR B O 1
ATOM 1724 N N . THR B 1 25 ? -17.5 1.605 10.867 1 95.69 25 THR B N 1
ATOM 1725 C CA . THR B 1 25 ? -17.578 3.043 11.102 1 95.69 25 THR B CA 1
ATOM 1726 C C . THR B 1 25 ? -16.953 3.408 12.445 1 95.69 25 THR B C 1
ATOM 1728 O O . THR B 1 25 ? -17.312 2.854 13.477 1 95.69 25 THR B O 1
ATOM 1731 N N . LEU B 1 26 ? -16.047 4.324 12.359 1 96 26 LEU B N 1
ATOM 1732 C CA . LEU B 1 26 ? -15.336 4.777 13.555 1 96 26 LEU B CA 1
ATOM 1733 C C . LEU B 1 26 ? -15.805 6.168 13.969 1 96 26 LEU B C 1
ATOM 1735 O O . LEU B 1 26 ? -15.844 7.086 13.148 1 96 26 LEU B O 1
ATOM 1739 N N . ASN B 1 27 ? -16.188 6.285 15.203 1 96.81 27 ASN B N 1
ATOM 1740 C CA . ASN B 1 27 ? -16.391 7.594 15.82 1 96.81 27 ASN B CA 1
ATOM 1741 C C . ASN B 1 27 ? -15.133 8.086 16.531 1 96.81 27 ASN B C 1
ATOM 1743 O O . ASN B 1 27 ? -14.555 7.367 17.344 1 96.81 27 ASN B O 1
ATOM 1747 N N . TYR B 1 28 ? -14.711 9.273 16.125 1 96.56 28 TYR B N 1
ATOM 1748 C CA . TYR B 1 28 ? -13.492 9.773 16.734 1 96.56 28 TYR B CA 1
ATOM 1749 C C . TYR B 1 28 ? -13.594 11.266 17.016 1 96.56 28 TYR B C 1
ATOM 1751 O O . TYR B 1 28 ? -14.477 11.945 16.484 1 96.56 28 TYR B O 1
ATOM 1759 N N . THR B 1 29 ? -12.75 11.75 17.953 1 97 29 THR B N 1
ATOM 1760 C CA . THR B 1 29 ? -12.562 13.172 18.203 1 97 29 THR B CA 1
ATOM 1761 C C . THR B 1 29 ? -11.328 13.695 17.484 1 97 29 THR B C 1
ATOM 1763 O O . THR B 1 29 ? -10.227 13.156 17.656 1 97 29 THR B O 1
ATOM 1766 N N . ASN B 1 30 ? -11.539 14.703 16.609 1 96.12 30 ASN B N 1
ATOM 1767 C CA . ASN B 1 30 ? -10.414 15.195 15.828 1 96.12 30 ASN B CA 1
ATOM 1768 C C . ASN B 1 30 ? -9.539 16.141 16.641 1 96.12 30 ASN B C 1
ATOM 1770 O O . ASN B 1 30 ? -9.688 16.234 17.859 1 96.12 30 ASN B O 1
ATOM 1774 N N . THR B 1 31 ? -8.602 16.812 15.984 1 95.31 31 THR B N 1
ATOM 1775 C CA . THR B 1 31 ? -7.57 17.578 16.672 1 95.31 31 THR B CA 1
ATOM 1776 C C . THR B 1 31 ? -8.156 18.828 17.312 1 95.31 31 THR B C 1
ATOM 1778 O O . THR B 1 31 ? -7.543 19.438 18.188 1 95.31 31 THR B O 1
ATOM 1781 N N . GLU B 1 32 ? -9.312 19.203 16.859 1 94.81 32 GLU B N 1
ATOM 1782 C CA . GLU B 1 32 ? -9.969 20.406 17.391 1 94.81 32 GLU B CA 1
ATOM 1783 C C . GLU B 1 32 ? -11.062 20.031 18.391 1 94.81 32 GLU B C 1
ATOM 1785 O O . GLU B 1 32 ? -11.805 20.906 18.844 1 94.81 32 GLU B O 1
ATOM 1790 N N . GLY B 1 33 ? -11.25 18.781 18.578 1 94.56 33 GLY B N 1
ATOM 1791 C CA . GLY B 1 33 ? -12.203 18.344 19.578 1 94.56 33 GLY B CA 1
ATOM 1792 C C . GLY B 1 33 ? -13.578 18.031 19.016 1 94.56 33 GLY B C 1
ATOM 1793 O O . GLY B 1 33 ? -14.516 17.781 19.766 1 94.56 33 GLY B O 1
ATOM 1794 N N . ASN B 1 34 ? -13.711 18.078 17.75 1 96.12 34 ASN B N 1
ATOM 1795 C CA . ASN B 1 34 ? -14.984 17.766 17.109 1 96.12 34 ASN B CA 1
ATOM 1796 C C . ASN B 1 34 ? -15.148 16.266 16.875 1 96.12 34 ASN B C 1
ATOM 1798 O O . ASN B 1 34 ? -14.188 15.586 16.516 1 96.12 34 ASN B O 1
ATOM 1802 N N . GLU B 1 35 ? -16.359 15.836 17.047 1 96.38 35 GLU B N 1
ATOM 1803 C CA . GLU B 1 35 ? -16.656 14.445 16.719 1 96.38 35 GLU B CA 1
ATOM 1804 C C . GLU B 1 35 ? -16.797 14.25 15.211 1 96.38 35 GLU B C 1
ATOM 1806 O O . GLU B 1 35 ? -17.453 15.047 14.531 1 96.38 35 GLU B O 1
ATOM 1811 N N . LYS B 1 36 ? -16.172 13.203 14.805 1 95.75 36 LYS B N 1
ATOM 1812 C CA . LYS B 1 36 ? -16.188 12.867 13.383 1 95.75 36 LYS B CA 1
ATOM 1813 C C . LYS B 1 36 ? -16.406 11.375 13.172 1 95.75 36 LYS B C 1
ATOM 1815 O O . LYS B 1 36 ? -16.297 10.586 14.109 1 95.75 36 LYS B O 1
ATOM 1820 N N . LEU B 1 37 ? -16.812 11.094 11.969 1 95.06 37 LEU B N 1
ATOM 1821 C CA . LEU B 1 37 ? -16.938 9.695 11.562 1 95.06 37 LEU B CA 1
ATOM 1822 C C . LEU B 1 37 ? -15.883 9.328 10.523 1 95.06 37 LEU B C 1
ATOM 1824 O O . LEU B 1 37 ? -15.516 10.156 9.68 1 95.06 37 LEU B O 1
ATOM 1828 N N . TYR B 1 38 ? -15.398 8.133 10.703 1 95 38 TYR B N 1
ATOM 1829 C CA . TYR B 1 38 ? -14.43 7.559 9.781 1 95 38 TYR B CA 1
ATOM 1830 C C . TYR B 1 38 ? -14.859 6.164 9.336 1 95 38 TYR B C 1
ATOM 1832 O O . TYR B 1 38 ? -15.469 5.422 10.109 1 95 38 TYR B O 1
ATOM 1840 N N . GLU B 1 39 ? -14.562 5.859 8.047 1 94.06 39 GLU B N 1
ATOM 1841 C CA . GLU B 1 39 ? -14.883 4.527 7.539 1 94.06 39 GLU B CA 1
ATOM 1842 C C . GLU B 1 39 ? -13.617 3.754 7.176 1 94.06 39 GLU B C 1
ATOM 1844 O O . GLU B 1 39 ? -12.703 4.305 6.555 1 94.06 39 GLU B O 1
ATOM 1849 N N . MET B 1 40 ? -13.625 2.508 7.582 1 95.31 40 MET B N 1
ATOM 1850 C CA . MET B 1 40 ? -12.492 1.657 7.211 1 95.31 40 MET B CA 1
ATOM 1851 C C . MET B 1 40 ? -12.945 0.211 7.023 1 95.31 40 MET B C 1
ATOM 1853 O O . MET B 1 40 ? -14.078 -0.138 7.348 1 95.31 40 MET B O 1
ATOM 1857 N N . VAL B 1 41 ? -12.07 -0.584 6.387 1 95.75 41 VAL B N 1
ATOM 1858 C CA . VAL B 1 41 ? -12.328 -2.01 6.203 1 95.75 41 VAL B CA 1
ATOM 1859 C C . VAL B 1 41 ? -11.156 -2.82 6.754 1 95.75 41 VAL B C 1
ATOM 1861 O O . VAL B 1 41 ? -10.047 -2.305 6.891 1 95.75 41 VAL B O 1
ATOM 1864 N N . SER B 1 42 ? -11.461 -4.07 7.098 1 95.81 42 SER B N 1
ATOM 1865 C CA . SER B 1 42 ? -10.445 -4.961 7.645 1 95.81 42 SER B CA 1
ATOM 1866 C C . SER B 1 42 ? -10.758 -6.418 7.332 1 95.81 42 SER B C 1
ATOM 1868 O O . SER B 1 42 ? -11.922 -6.797 7.211 1 95.81 42 SER B O 1
ATOM 1870 N N . ASN B 1 43 ? -9.68 -7.199 7.16 1 92.94 43 ASN B N 1
ATOM 1871 C CA . ASN B 1 43 ? -9.844 -8.648 7.078 1 92.94 43 ASN B CA 1
ATOM 1872 C C . ASN B 1 43 ? -9.977 -9.273 8.461 1 92.94 43 ASN B C 1
ATOM 1874 O O . ASN B 1 43 ? -10.305 -10.461 8.578 1 92.94 43 ASN B O 1
ATOM 1878 N N . PHE B 1 44 ? -9.773 -8.516 9.469 1 92.88 44 PHE B N 1
ATOM 1879 C CA . PHE B 1 44 ? -9.883 -8.992 10.844 1 92.88 44 PHE B CA 1
ATOM 1880 C C . PHE B 1 44 ? -11.227 -8.609 11.445 1 92.88 44 PHE B C 1
ATOM 1882 O O . PHE B 1 44 ? -11.812 -7.59 11.07 1 92.88 44 PHE B O 1
ATOM 1889 N N . ASP B 1 45 ? -11.594 -9.5 12.344 1 92.62 45 ASP B N 1
ATOM 1890 C CA . ASP B 1 45 ? -12.82 -9.25 13.094 1 92.62 45 ASP B CA 1
ATOM 1891 C C . ASP B 1 45 ? -12.508 -8.641 14.461 1 92.62 45 ASP B C 1
ATOM 1893 O O . ASP B 1 45 ? -11.977 -9.32 15.336 1 92.62 45 ASP B O 1
ATOM 1897 N N . TYR B 1 46 ? -12.922 -7.414 14.547 1 92.69 46 TYR B N 1
ATOM 1898 C CA . TYR B 1 46 ? -12.602 -6.711 15.789 1 92.69 46 TYR B CA 1
ATOM 1899 C C . TYR B 1 46 ? -13.859 -6.414 16.594 1 92.69 46 TYR B C 1
ATOM 1901 O O . TYR B 1 46 ? -14.922 -6.16 16.016 1 92.69 46 TYR B O 1
ATOM 1909 N N . GLU B 1 47 ? -13.664 -6.391 17.938 1 90.5 47 GLU B N 1
ATOM 1910 C CA . GLU B 1 47 ? -14.75 -6.008 18.828 1 90.5 47 GLU B CA 1
ATOM 1911 C C . GLU B 1 47 ? -14.453 -4.68 19.516 1 90.5 47 GLU B C 1
ATOM 1913 O O . GLU B 1 47 ? -15.367 -4.016 20.016 1 90.5 47 GLU B O 1
ATOM 1918 N N . LYS B 1 48 ? -13.219 -4.395 19.562 1 93.31 48 LYS B N 1
ATOM 1919 C CA . LYS B 1 48 ? -12.789 -3.207 20.297 1 93.31 48 LYS B CA 1
ATOM 1920 C C . LYS B 1 48 ? -11.852 -2.35 19.453 1 93.31 48 LYS B C 1
ATOM 1922 O O . LYS B 1 48 ? -11 -2.873 18.734 1 93.31 48 LYS B O 1
ATOM 1927 N N . PRO B 1 49 ? -12 -1.056 19.609 1 92.94 49 PRO B N 1
ATOM 1928 C CA . PRO B 1 49 ? -11.164 -0.13 18.828 1 92.94 49 PRO B CA 1
ATOM 1929 C C . PRO B 1 49 ? -9.672 -0.373 19.047 1 92.94 49 PRO B C 1
ATOM 1931 O O . PRO B 1 49 ? -8.883 -0.213 18.109 1 92.94 49 PRO B O 1
ATOM 1934 N N . GLU B 1 50 ? -9.25 -0.783 20.203 1 92.38 50 GLU B N 1
ATOM 1935 C CA . GLU B 1 50 ? -7.84 -0.918 20.562 1 92.38 50 GLU B CA 1
ATOM 1936 C C . GLU B 1 50 ? -7.188 -2.057 19.781 1 92.38 50 GLU B C 1
ATOM 1938 O O . GLU B 1 50 ? -5.961 -2.15 19.719 1 92.38 50 GLU B O 1
ATOM 1943 N N . GLU B 1 51 ? -7.965 -2.881 19.141 1 94.88 51 GLU B N 1
ATOM 1944 C CA . GLU B 1 51 ? -7.441 -4.023 18.391 1 94.88 51 GLU B CA 1
ATOM 1945 C C . GLU B 1 51 ? -7.016 -3.615 16.984 1 94.88 51 GLU B C 1
ATOM 1947 O O . GLU B 1 51 ? -6.246 -4.324 16.328 1 94.88 51 GLU B O 1
ATOM 1952 N N . ILE B 1 52 ? -7.527 -2.514 16.547 1 96.12 52 ILE B N 1
ATOM 1953 C CA . ILE B 1 52 ? -7.289 -2.082 15.172 1 96.12 52 ILE B CA 1
ATOM 1954 C C . ILE B 1 52 ? -5.801 -1.794 14.977 1 96.12 52 ILE B C 1
ATOM 1956 O O . ILE B 1 52 ? -5.188 -1.083 15.773 1 96.12 52 ILE B O 1
ATOM 1960 N N . GLY B 1 53 ? -5.238 -2.398 13.922 1 95.75 53 GLY B N 1
ATOM 1961 C CA . GLY B 1 53 ? -3.877 -2.1 13.508 1 95.75 53 GLY B CA 1
ATOM 1962 C C . GLY B 1 53 ? -2.836 -2.906 14.258 1 95.75 53 GLY B C 1
ATOM 1963 O O . GLY B 1 53 ? -1.634 -2.711 14.07 1 95.75 53 GLY B O 1
ATOM 1964 N N . GLN B 1 54 ? -3.221 -3.863 15.094 1 94.5 54 GLN B N 1
ATOM 1965 C CA . GLN B 1 54 ? -2.277 -4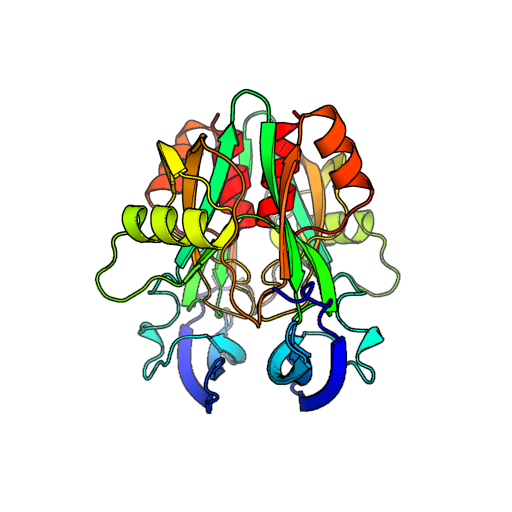.547 15.969 1 94.5 54 GLN B CA 1
ATOM 1966 C C . GLN B 1 54 ? -1.772 -5.84 15.336 1 94.5 54 GLN B C 1
ATOM 1968 O O . GLN B 1 54 ? -0.763 -6.395 15.773 1 94.5 54 GLN B O 1
ATOM 1973 N N . ASN B 1 55 ? -2.461 -6.281 14.312 1 93.06 55 ASN B N 1
ATOM 1974 C CA . ASN B 1 55 ? -2.123 -7.578 13.734 1 93.06 55 ASN B CA 1
ATOM 1975 C C . ASN B 1 55 ? -1.594 -7.438 12.312 1 93.06 55 ASN B C 1
ATOM 1977 O O . ASN B 1 55 ? -2.064 -6.59 11.555 1 93.06 55 ASN B O 1
ATOM 1981 N N . ALA B 1 56 ? -0.63 -8.289 12 1 95.12 56 ALA B N 1
ATOM 1982 C CA . ALA B 1 56 ? -0.143 -8.383 10.625 1 95.12 56 ALA B CA 1
ATOM 1983 C C . ALA B 1 56 ? -0.948 -9.406 9.82 1 95.12 56 ALA B C 1
ATOM 1985 O O . ALA B 1 56 ? -1.287 -10.477 10.328 1 95.12 56 ALA B O 1
ATOM 1986 N N . SER B 1 57 ? -1.188 -9.07 8.594 1 94.19 57 SER B N 1
ATOM 1987 C CA . SER B 1 57 ? -2.035 -9.898 7.746 1 94.19 57 SER B CA 1
ATOM 1988 C C . SER B 1 57 ? -1.234 -11.023 7.102 1 94.19 57 SER B C 1
ATOM 1990 O O . SER B 1 57 ? -1.794 -12.062 6.734 1 94.19 57 SER B O 1
ATOM 1992 N N . GLY B 1 58 ? 0.017 -10.797 6.906 1 97.31 58 GLY B N 1
ATOM 1993 C CA . GLY B 1 58 ? 0.822 -11.789 6.215 1 97.31 58 GLY B CA 1
ATOM 1994 C C . GLY B 1 58 ? 2.209 -11.297 5.855 1 97.31 58 GLY B C 1
ATOM 1995 O O . GLY B 1 5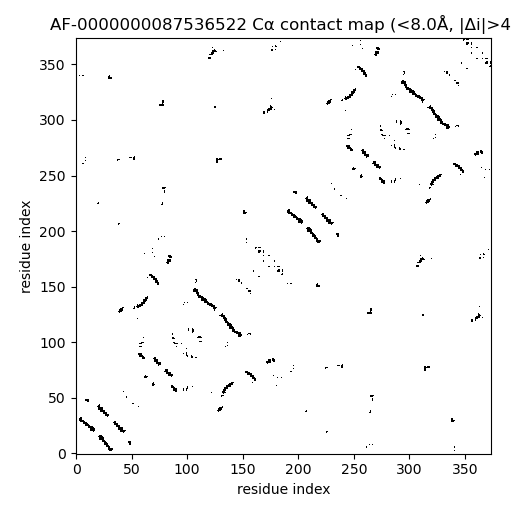8 ? 2.855 -10.609 6.656 1 97.31 58 GLY B O 1
ATOM 1996 N N . VAL B 1 59 ? 2.678 -11.82 4.688 1 98.5 59 VAL B N 1
ATOM 1997 C CA . VAL B 1 59 ? 4.043 -11.508 4.281 1 98.5 59 VAL B CA 1
ATOM 1998 C C . VAL B 1 59 ? 4.055 -11.062 2.82 1 98.5 59 VAL B C 1
ATOM 2000 O O . VAL B 1 59 ? 3.154 -11.406 2.051 1 98.5 59 VAL B O 1
ATOM 2003 N N . VAL B 1 60 ? 4.945 -10.258 2.494 1 98.62 60 VAL B N 1
ATOM 2004 C CA . VAL B 1 60 ? 5.383 -9.961 1.135 1 98.62 60 VAL B CA 1
ATOM 2005 C C . VAL B 1 60 ? 6.848 -10.359 0.963 1 98.62 60 VAL B C 1
ATOM 2007 O O . VAL B 1 60 ? 7.668 -10.125 1.854 1 98.62 60 VAL B O 1
ATOM 2010 N N . ILE B 1 61 ? 7.176 -10.977 -0.127 1 98.81 61 ILE B N 1
ATOM 2011 C CA . ILE B 1 61 ? 8.531 -11.477 -0.336 1 98.81 61 ILE B CA 1
ATOM 2012 C C . ILE B 1 61 ? 9.203 -10.695 -1.462 1 98.81 61 ILE B C 1
ATOM 2014 O O . ILE B 1 61 ? 8.688 -10.641 -2.582 1 98.81 61 ILE B O 1
ATOM 2018 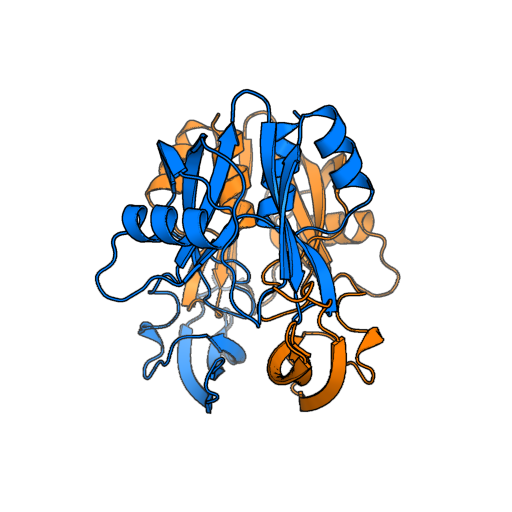N N . VAL B 1 62 ? 10.289 -10.062 -1.151 1 98.44 62 VAL B N 1
ATOM 2019 C CA . VAL B 1 62 ? 11.188 -9.5 -2.15 1 98.44 62 VAL B CA 1
ATOM 2020 C C . VAL B 1 62 ? 12.273 -10.516 -2.512 1 98.44 62 VAL B C 1
ATOM 2022 O O . VAL B 1 62 ? 13.281 -10.633 -1.814 1 98.44 62 VAL B O 1
ATOM 2025 N N . GLY B 1 63 ? 12.023 -11.234 -3.572 1 98.56 63 GLY B N 1
ATOM 2026 C CA . GLY B 1 63 ? 12.945 -12.273 -3.994 1 98.56 63 GLY B CA 1
ATOM 2027 C C . GLY B 1 63 ? 13.852 -11.844 -5.133 1 98.56 63 GLY B C 1
ATOM 2028 O O . GLY B 1 63 ? 13.414 -11.148 -6.051 1 98.56 63 GLY B O 1
ATOM 2029 N N . PHE B 1 64 ? 15.039 -12.203 -5.031 1 98.31 64 PHE B N 1
ATOM 2030 C CA . PHE B 1 64 ? 15.961 -11.93 -6.125 1 98.31 64 PHE B CA 1
ATOM 2031 C C . PHE B 1 64 ? 16.891 -13.117 -6.355 1 98.31 64 PHE B C 1
ATOM 2033 O O . PHE B 1 64 ? 17.062 -13.961 -5.477 1 98.31 64 PHE B O 1
ATOM 2040 N N . ARG B 1 65 ? 17.328 -13.266 -7.547 1 97.94 65 ARG B N 1
ATOM 2041 C CA . ARG B 1 65 ? 18.297 -14.258 -7.988 1 97.94 65 ARG B CA 1
ATOM 2042 C C . ARG B 1 65 ? 19.375 -13.625 -8.859 1 97.94 65 ARG B C 1
ATOM 2044 O O . ARG B 1 65 ? 19.094 -13.109 -9.938 1 97.94 65 ARG B O 1
ATOM 2051 N N . ASP B 1 66 ? 20.656 -13.648 -8.375 1 94.5 66 ASP B N 1
ATOM 2052 C CA . ASP B 1 66 ? 21.734 -12.945 -9.07 1 94.5 66 ASP B CA 1
ATOM 2053 C C . ASP B 1 66 ? 21.359 -11.492 -9.336 1 94.5 66 ASP B C 1
ATOM 2055 O O . ASP B 1 66 ? 21.047 -10.75 -8.406 1 94.5 66 ASP B O 1
ATOM 2059 N N . ASP B 1 67 ? 21.266 -11.086 -10.578 1 94.94 67 ASP B N 1
ATOM 2060 C CA . ASP B 1 67 ? 20.969 -9.688 -10.898 1 94.94 67 ASP B CA 1
ATOM 2061 C C . ASP B 1 67 ? 19.547 -9.531 -11.414 1 94.94 67 ASP B C 1
ATOM 2063 O O . ASP B 1 67 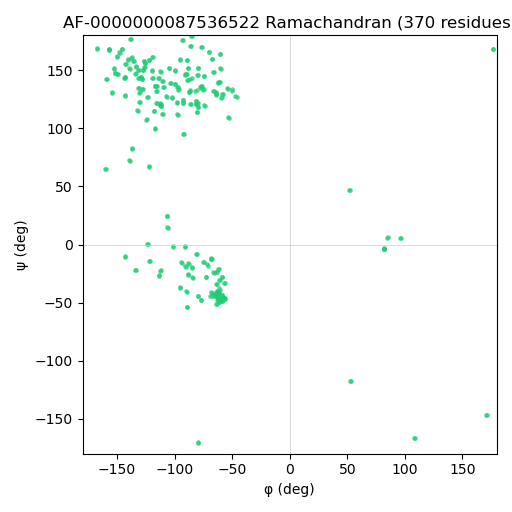? 19.219 -8.555 -12.102 1 94.94 67 ASP B O 1
ATOM 2067 N N . GLU B 1 68 ? 18.719 -10.469 -11.016 1 98.44 68 GLU B N 1
ATOM 2068 C CA . GLU B 1 68 ? 17.328 -10.414 -11.461 1 98.44 68 GLU B CA 1
ATOM 2069 C C . GLU B 1 68 ? 16.375 -10.297 -10.273 1 98.44 68 GLU B C 1
ATOM 2071 O O . GLU B 1 68 ? 16.625 -10.875 -9.219 1 98.44 68 GLU B O 1
ATOM 2076 N N . LEU B 1 69 ? 15.344 -9.562 -10.453 1 98.69 69 LEU B N 1
ATOM 2077 C CA . LEU B 1 69 ? 14.281 -9.414 -9.469 1 98.69 69 LEU B CA 1
ATOM 2078 C C . LEU B 1 69 ? 13.109 -10.336 -9.789 1 98.69 69 LEU B C 1
ATOM 2080 O O . LEU B 1 69 ? 12.711 -10.453 -10.945 1 98.69 69 LEU B O 1
ATOM 2084 N N . LEU B 1 70 ? 12.586 -11.008 -8.781 1 98.88 70 LEU B N 1
ATOM 2085 C CA . LEU B 1 70 ? 11.398 -11.836 -8.93 1 98.88 70 LEU B CA 1
ATOM 2086 C C . LEU B 1 70 ? 10.133 -10.984 -8.875 1 98.88 70 LEU B C 1
ATOM 2088 O O . LEU B 1 70 ? 9.93 -10.227 -7.918 1 98.88 70 LEU B O 1
ATOM 2092 N N . LEU B 1 71 ? 9.305 -11.047 -9.906 1 98.81 71 LEU B N 1
ATOM 2093 C CA . LEU B 1 71 ? 8 -10.391 -9.953 1 98.81 71 LEU B CA 1
ATOM 2094 C C . LEU B 1 71 ? 6.906 -11.391 -10.312 1 98.81 71 LEU B C 1
ATOM 2096 O O . LEU B 1 71 ? 7.191 -12.477 -10.828 1 98.81 71 LEU B O 1
ATOM 2100 N N . LEU B 1 72 ? 5.711 -11.047 -9.953 1 98.62 72 LEU B N 1
ATOM 2101 C CA . LEU B 1 72 ? 4.512 -11.758 -10.375 1 98.62 72 LEU B CA 1
ATOM 2102 C C . LEU B 1 72 ? 3.627 -10.867 -11.242 1 98.62 72 LEU B C 1
ATOM 2104 O O . LEU B 1 72 ? 3.248 -9.773 -10.828 1 98.62 72 LEU B O 1
ATOM 2108 N N . ARG B 1 73 ? 3.338 -11.273 -12.445 1 98.31 73 ARG B N 1
ATOM 2109 C CA . ARG B 1 73 ? 2.197 -10.703 -13.156 1 98.31 73 ARG B CA 1
ATOM 2110 C C . ARG B 1 73 ? 0.893 -11.352 -12.703 1 98.31 73 ARG B C 1
ATOM 2112 O O . ARG B 1 73 ? 0.675 -12.539 -12.922 1 98.31 73 ARG B O 1
ATOM 2119 N N . GLU B 1 74 ? 0.041 -10.633 -12.086 1 97.69 74 GLU B N 1
ATOM 2120 C CA . GLU B 1 74 ? -1.133 -11.172 -11.406 1 97.69 74 GLU B CA 1
ATOM 2121 C C . GLU B 1 74 ? -2.395 -10.406 -11.789 1 97.69 74 GLU B C 1
ATOM 2123 O O . GLU B 1 74 ? -2.379 -9.18 -11.883 1 97.69 74 GLU B O 1
ATOM 2128 N N . PHE B 1 75 ? -3.453 -11.195 -12.078 1 96.94 75 PHE B N 1
ATOM 2129 C CA . PHE B 1 75 ? -4.746 -10.539 -12.227 1 96.94 75 PHE B CA 1
ATOM 2130 C C . PHE B 1 75 ? -5.383 -10.273 -10.867 1 96.94 75 PHE B C 1
ATOM 2132 O O . PHE B 1 75 ? -5.629 -11.211 -10.102 1 96.94 75 PHE B O 1
ATOM 2139 N N . ARG B 1 76 ? -5.629 -9.016 -10.625 1 95.94 76 ARG B N 1
ATOM 2140 C CA . ARG B 1 76 ? -6.246 -8.648 -9.352 1 95.94 76 ARG B CA 1
ATOM 2141 C C . ARG B 1 76 ? -7.664 -8.133 -9.562 1 95.94 76 ARG B C 1
ATOM 2143 O O . ARG B 1 76 ? -7.859 -7.078 -10.18 1 95.94 76 ARG B O 1
ATOM 2150 N N . MET B 1 77 ? -8.562 -8.797 -8.992 1 93.56 77 MET B N 1
ATOM 2151 C CA . MET B 1 77 ? -9.977 -8.453 -9.148 1 93.56 77 MET B CA 1
ATOM 2152 C C . MET B 1 77 ? -10.266 -7.074 -8.57 1 93.56 77 MET B C 1
ATOM 2154 O O . MET B 1 77 ? -11.109 -6.34 -9.094 1 93.56 77 MET B O 1
ATOM 2158 N N . GLY B 1 78 ? -9.602 -6.699 -7.52 1 92.81 78 GLY B N 1
ATOM 2159 C CA . GLY B 1 78 ? -9.828 -5.426 -6.855 1 92.81 78 GLY B CA 1
ATOM 2160 C C . GLY B 1 78 ? -9.539 -4.23 -7.746 1 92.81 78 GLY B C 1
ATOM 2161 O O . GLY B 1 78 ? -9.992 -3.119 -7.469 1 92.81 78 GLY B O 1
ATOM 2162 N N . VAL B 1 79 ? -8.758 -4.453 -8.75 1 96.44 79 VAL B N 1
ATOM 2163 C CA . VAL B 1 79 ? -8.438 -3.369 -9.672 1 96.44 79 VAL B CA 1
ATOM 2164 C C . VAL B 1 79 ? -8.82 -3.771 -11.094 1 96.44 79 VAL B C 1
ATOM 2166 O O . VAL B 1 79 ? -8.641 -2.996 -12.031 1 96.44 79 VAL B O 1
ATOM 2169 N N . ASN B 1 80 ? -9.336 -4.906 -11.312 1 95.31 80 ASN B N 1
ATOM 2170 C CA . ASN B 1 80 ? -9.844 -5.492 -12.547 1 95.31 80 ASN B CA 1
ATOM 2171 C C . ASN B 1 80 ? -8.82 -5.402 -13.672 1 95.31 80 ASN B C 1
ATOM 2173 O O . ASN B 1 80 ? -9.148 -4.969 -14.781 1 95.31 80 ASN B O 1
ATOM 2177 N N . GLN B 1 81 ? -7.602 -5.75 -13.422 1 96.12 81 GLN B N 1
ATOM 2178 C CA . GLN B 1 81 ? -6.547 -5.766 -14.43 1 96.12 81 GLN B CA 1
ATOM 2179 C C . GLN B 1 81 ? -5.312 -6.512 -13.93 1 96.12 81 GLN B C 1
ATOM 2181 O O . GLN B 1 81 ? -5.223 -6.844 -12.75 1 96.12 81 GLN B O 1
ATOM 2186 N N . PHE B 1 82 ? -4.414 -6.777 -14.867 1 97.38 82 PHE B N 1
ATOM 2187 C CA . PHE B 1 82 ? -3.113 -7.336 -14.516 1 97.38 82 PHE B CA 1
ATOM 2188 C C . PHE B 1 82 ? -2.205 -6.266 -13.922 1 97.38 82 PHE B C 1
ATOM 2190 O O . PHE B 1 82 ? -2.156 -5.141 -14.422 1 97.38 82 PHE B O 1
ATOM 2197 N N . ILE B 1 83 ? -1.549 -6.645 -12.883 1 98.56 83 ILE B N 1
ATOM 2198 C CA . ILE B 1 83 ? -0.506 -5.793 -12.32 1 98.56 83 ILE B CA 1
ATOM 2199 C C . ILE B 1 83 ? 0.721 -6.633 -11.984 1 98.56 83 ILE B C 1
ATOM 2201 O O . ILE B 1 83 ? 0.627 -7.859 -11.859 1 98.56 83 ILE B O 1
ATOM 2205 N N . TYR B 1 84 ? 1.833 -5.938 -11.914 1 98.81 84 TYR B N 1
ATOM 2206 C CA . TYR B 1 84 ? 3.02 -6.574 -11.359 1 98.81 84 TYR B CA 1
ATOM 2207 C C . TYR B 1 84 ? 3.055 -6.426 -9.844 1 98.81 84 TYR B C 1
ATOM 2209 O O . TYR B 1 84 ? 2.814 -5.336 -9.312 1 98.81 84 TYR B O 1
ATOM 2217 N N . ASN B 1 85 ? 3.311 -7.504 -9.219 1 98.38 85 ASN B N 1
ATOM 2218 C CA . ASN B 1 85 ? 3.293 -7.641 -7.77 1 98.38 85 ASN B CA 1
ATOM 2219 C C . ASN B 1 85 ? 4.465 -8.477 -7.27 1 98.38 85 ASN B C 1
ATOM 2221 O O . ASN B 1 85 ? 5.301 -8.914 -8.062 1 98.38 85 ASN B O 1
ATOM 2225 N N . MET B 1 86 ? 4.551 -8.594 -5.934 1 98.19 86 MET B N 1
ATOM 2226 C CA . MET B 1 86 ? 5.488 -9.5 -5.273 1 98.19 86 MET B CA 1
ATOM 2227 C C . MET B 1 86 ? 4.766 -10.719 -4.723 1 98.19 86 MET B C 1
ATOM 2229 O O . MET B 1 86 ? 3.578 -10.656 -4.402 1 98.19 86 MET B O 1
ATOM 2233 N N . PRO B 1 87 ? 5.508 -11.852 -4.637 1 98.44 87 PRO B N 1
ATOM 2234 C CA . PRO B 1 87 ? 4.863 -12.945 -3.898 1 98.44 87 PRO B CA 1
ATOM 2235 C C . PRO B 1 87 ? 4.414 -12.523 -2.5 1 98.44 87 PRO B C 1
ATOM 2237 O O . PRO B 1 87 ? 5.133 -11.797 -1.811 1 98.44 87 PRO B O 1
ATOM 2240 N N . ALA B 1 88 ? 3.281 -12.883 -2.182 1 98 88 ALA B N 1
ATOM 2241 C CA . ALA B 1 88 ? 2.709 -12.5 -0.893 1 98 88 ALA B CA 1
ATOM 2242 C C . ALA B 1 88 ? 1.602 -13.461 -0.478 1 98 88 ALA B C 1
ATOM 2244 O O . ALA B 1 88 ? 1.118 -14.25 -1.294 1 98 88 ALA B O 1
ATOM 2245 N N . GLY B 1 89 ? 1.214 -13.344 0.792 1 96.31 89 GLY B N 1
ATOM 2246 C CA . GLY B 1 89 ? 0.099 -14.148 1.262 1 96.31 89 GLY B CA 1
ATOM 2247 C C . GLY B 1 89 ? -0.182 -13.977 2.742 1 96.31 89 GLY B C 1
ATOM 2248 O O . GLY B 1 89 ? 0.626 -13.398 3.469 1 96.31 89 GLY B O 1
ATOM 2249 N N . HIS B 1 90 ? -1.32 -14.5 3.072 1 94.94 90 HIS B N 1
ATOM 2250 C CA . HIS B 1 90 ? -1.757 -14.406 4.461 1 94.94 90 HIS B CA 1
ATOM 2251 C C . HIS B 1 90 ? -1.073 -15.461 5.324 1 94.94 90 HIS B C 1
ATOM 2253 O O . HIS B 1 90 ? -0.851 -16.594 4.875 1 94.94 90 HIS B O 1
ATOM 2259 N N . SER B 1 91 ? -0.846 -15.039 6.539 1 95.38 91 SER B N 1
ATOM 2260 C CA . SER B 1 91 ? -0.278 -15.992 7.488 1 95.38 91 SER B CA 1
ATOM 2261 C C . SER B 1 91 ? -1.321 -17 7.949 1 95.38 91 SER B C 1
ATOM 2263 O O . SER B 1 91 ? -2.492 -16.656 8.125 1 95.38 91 SER B O 1
ATOM 2265 N N . GLU B 1 92 ? -0.869 -18.219 8.164 1 94.56 92 GLU B N 1
ATOM 2266 C CA . GLU B 1 92 ? -1.682 -19.234 8.805 1 94.56 92 GLU B CA 1
ATOM 2267 C C . GLU B 1 92 ? -1.405 -19.297 10.305 1 94.56 92 GLU B C 1
ATOM 2269 O O . GLU B 1 92 ? -0.338 -18.891 10.766 1 94.56 92 GLU B O 1
ATOM 2274 N N . ASP B 1 93 ? -2.311 -19.844 11.047 1 92.19 93 ASP B N 1
ATOM 2275 C CA . ASP B 1 93 ? -2.172 -19.922 12.492 1 92.19 93 ASP B CA 1
ATOM 2276 C C . ASP B 1 93 ? -0.912 -20.688 12.883 1 92.19 93 ASP B C 1
ATOM 2278 O O . ASP B 1 93 ? -0.671 -21.797 12.383 1 92.19 93 ASP B O 1
ATOM 2282 N N . GLY B 1 94 ? -0.138 -20.016 13.789 1 92.56 94 GLY B N 1
ATOM 2283 C CA . GLY B 1 94 ? 1.022 -20.672 14.352 1 92.56 94 GLY B CA 1
ATOM 2284 C C . GLY B 1 94 ? 2.246 -20.609 13.461 1 92.56 94 GLY B C 1
ATOM 2285 O O . GLY B 1 94 ? 3.322 -21.078 13.836 1 92.56 94 GLY B O 1
ATOM 2286 N N . GLU B 1 95 ? 2.125 -20.078 12.328 1 95.12 95 GLU B N 1
ATOM 2287 C CA . GLU B 1 95 ? 3.225 -19.984 11.367 1 95.12 95 GLU B CA 1
ATOM 2288 C C . GLU B 1 95 ? 4.137 -18.812 11.695 1 95.12 95 GLU B C 1
ATOM 2290 O O . GLU B 1 95 ? 3.664 -17.719 12.047 1 95.12 95 GLU B O 1
ATOM 2295 N N . SER B 1 96 ? 5.477 -19.078 11.695 1 97.62 96 SER B N 1
ATOM 2296 C CA . SER B 1 96 ? 6.418 -17.969 11.75 1 97.62 96 SER B CA 1
ATOM 2297 C C . SER B 1 96 ? 6.422 -17.172 10.453 1 97.62 96 SER B C 1
ATOM 2299 O O . SER B 1 96 ? 5.91 -17.641 9.43 1 97.62 96 SER B O 1
ATOM 2301 N N . VAL B 1 97 ? 6.996 -16.016 10.523 1 98.19 97 VAL B N 1
ATOM 2302 C CA . VAL B 1 97 ? 7.113 -15.164 9.344 1 98.19 97 VAL B CA 1
ATOM 2303 C C . VAL B 1 97 ? 7.883 -15.898 8.25 1 98.19 97 VAL B C 1
ATOM 2305 O O . VAL B 1 97 ? 7.469 -15.898 7.086 1 98.19 97 VAL B O 1
ATOM 2308 N N . GLU B 1 98 ? 8.953 -16.562 8.641 1 98.44 98 GLU B N 1
ATOM 2309 C CA . GLU B 1 98 ? 9.781 -17.281 7.68 1 98.44 98 GLU B CA 1
ATOM 2310 C C . GLU B 1 98 ? 9.023 -18.453 7.062 1 98.44 98 GLU B C 1
ATOM 2312 O O . GLU B 1 98 ? 9.102 -18.672 5.855 1 98.44 98 GLU B O 1
ATOM 2317 N N . GLU B 1 99 ? 8.328 -19.172 7.859 1 98.44 99 GLU B N 1
ATOM 2318 C CA . GLU B 1 99 ? 7.535 -20.297 7.363 1 98.44 99 GLU B CA 1
ATOM 2319 C C . GLU B 1 99 ? 6.477 -19.828 6.367 1 98.44 99 GLU B C 1
ATOM 2321 O O . GLU B 1 99 ? 6.285 -20.453 5.32 1 98.44 99 GLU B O 1
ATOM 2326 N N . CYS B 1 100 ? 5.816 -18.781 6.73 1 98.5 100 CYS B N 1
ATOM 2327 C CA . CYS B 1 100 ? 4.812 -18.203 5.844 1 98.5 100 CYS B CA 1
ATOM 2328 C C . CYS B 1 100 ? 5.43 -17.781 4.512 1 98.5 100 CYS B C 1
ATOM 2330 O O . CYS B 1 100 ? 4.895 -18.109 3.449 1 98.5 100 CYS B O 1
ATOM 2332 N N . ALA B 1 101 ? 6.574 -17.141 4.598 1 98.75 101 ALA B N 1
ATOM 2333 C CA . ALA B 1 101 ? 7.258 -16.672 3.391 1 98.75 101 ALA B CA 1
ATOM 2334 C C . ALA B 1 101 ? 7.637 -17.844 2.49 1 98.75 101 ALA B C 1
ATOM 2336 O O . ALA B 1 101 ? 7.398 -17.797 1.279 1 98.75 101 ALA B O 1
ATOM 2337 N N . ARG B 1 102 ? 8.164 -18.875 3.057 1 98.69 102 ARG B N 1
ATOM 2338 C CA . ARG B 1 102 ? 8.578 -20.047 2.297 1 98.69 102 ARG B CA 1
ATOM 2339 C C . ARG B 1 102 ? 7.383 -20.734 1.647 1 98.69 102 ARG B C 1
ATOM 2341 O O . ARG B 1 102 ? 7.441 -21.125 0.479 1 98.69 102 ARG B O 1
ATOM 2348 N N . ARG B 1 103 ? 6.348 -20.859 2.424 1 98.12 103 ARG B N 1
ATOM 2349 C CA . ARG B 1 103 ? 5.148 -21.516 1.907 1 98.12 103 ARG B CA 1
ATOM 2350 C C . ARG B 1 103 ? 4.543 -20.719 0.756 1 98.12 103 ARG B C 1
ATOM 2352 O O . ARG B 1 103 ? 4.273 -21.266 -0.313 1 98.12 103 ARG B O 1
ATOM 2359 N N . GLU B 1 104 ? 4.332 -19.438 0.961 1 98.31 104 GLU B N 1
ATOM 2360 C CA . GLU B 1 104 ? 3.709 -18.594 -0.053 1 98.31 104 GLU B CA 1
ATOM 2361 C C . GLU B 1 104 ? 4.574 -18.5 -1.307 1 98.31 104 GLU B C 1
ATOM 2363 O O . GLU B 1 104 ? 4.055 -18.5 -2.426 1 98.31 104 GLU B O 1
ATOM 2368 N N . LEU B 1 105 ? 5.879 -18.375 -1.139 1 98.75 105 LEU B N 1
ATOM 2369 C CA . LEU B 1 105 ? 6.777 -18.344 -2.287 1 98.75 105 LEU B CA 1
ATOM 2370 C C . LEU B 1 105 ? 6.637 -19.625 -3.111 1 98.75 105 LEU B C 1
ATOM 2372 O O . LEU B 1 105 ? 6.512 -19.562 -4.336 1 98.75 105 LEU B O 1
ATOM 2376 N N . ARG B 1 106 ? 6.652 -20.688 -2.451 1 98.44 106 ARG B N 1
ATOM 2377 C CA . ARG B 1 106 ? 6.539 -21.984 -3.123 1 98.44 106 ARG B CA 1
ATOM 2378 C C . ARG B 1 106 ? 5.203 -22.109 -3.848 1 98.44 106 ARG B C 1
ATOM 2380 O O . ARG B 1 106 ? 5.156 -22.531 -5.004 1 98.44 106 ARG B O 1
ATOM 2387 N N . GLU B 1 107 ? 4.152 -21.766 -3.232 1 97.88 107 GLU B N 1
ATOM 2388 C CA . GLU B 1 107 ? 2.818 -21.891 -3.811 1 97.88 107 GLU B CA 1
ATOM 2389 C C . GLU B 1 107 ? 2.678 -21.031 -5.062 1 97.88 107 GLU B C 1
ATOM 2391 O O . GLU B 1 107 ? 2.164 -21.5 -6.086 1 97.88 107 GLU B O 1
ATOM 2396 N N . GLU B 1 108 ? 3.191 -19.812 -5.004 1 98.12 108 GLU B N 1
ATOM 2397 C CA . GLU B 1 108 ? 2.9 -18.844 -6.066 1 98.12 108 GLU B CA 1
ATOM 2398 C C . GLU B 1 108 ? 3.936 -18.938 -7.188 1 98.12 108 GLU B C 1
ATOM 2400 O O . GLU B 1 108 ? 3.695 -18.453 -8.297 1 98.12 108 GLU B O 1
ATOM 2405 N N . THR B 1 109 ? 5.148 -19.531 -6.918 1 98.5 109 THR B N 1
ATOM 2406 C CA . THR B 1 109 ? 6.211 -19.469 -7.91 1 98.5 109 THR B CA 1
ATOM 2407 C C . THR B 1 109 ? 6.859 -20.828 -8.109 1 98.5 109 THR B C 1
ATOM 2409 O O . THR B 1 109 ? 7.516 -21.062 -9.125 1 98.5 109 THR B O 1
ATOM 2412 N N . GLY B 1 110 ? 6.758 -21.734 -7.16 1 98.5 110 GLY B N 1
ATOM 2413 C CA . GLY B 1 110 ? 7.496 -22.984 -7.164 1 98.5 110 GLY B CA 1
ATOM 2414 C C . GLY B 1 110 ? 8.914 -22.844 -6.652 1 98.5 110 GLY B C 1
ATOM 2415 O O . GLY B 1 110 ? 9.617 -23.844 -6.473 1 98.5 110 GLY B O 1
ATOM 2416 N N . LEU B 1 111 ? 9.367 -21.672 -6.344 1 98.75 111 LEU B N 1
ATOM 2417 C CA . LEU B 1 111 ? 10.75 -21.406 -5.945 1 98.75 111 LEU B CA 1
ATOM 2418 C C . LEU B 1 111 ? 10.93 -21.625 -4.445 1 98.75 111 LEU B C 1
ATOM 2420 O O . LEU B 1 111 ? 9.953 -21.812 -3.719 1 98.75 111 LEU B O 1
ATOM 2424 N N . HIS B 1 112 ? 12.203 -21.578 -4.059 1 98.69 112 HIS B N 1
ATOM 2425 C CA . HIS B 1 112 ? 12.578 -21.734 -2.656 1 98.69 112 HIS B CA 1
ATOM 2426 C C . HIS B 1 112 ? 13.445 -20.562 -2.195 1 98.69 112 HIS B C 1
ATOM 2428 O O . HIS B 1 112 ? 14.148 -19.953 -3.002 1 98.69 112 HIS B O 1
ATOM 2434 N N . ILE B 1 113 ? 13.336 -20.328 -0.896 1 98.75 113 ILE B N 1
ATOM 2435 C CA . ILE B 1 113 ? 14.227 -19.328 -0.32 1 98.75 113 ILE B CA 1
ATOM 2436 C C . ILE B 1 113 ? 15.609 -19.938 -0.086 1 98.75 113 ILE B C 1
ATOM 2438 O O . ILE B 1 113 ? 15.75 -20.906 0.664 1 98.75 113 ILE B O 1
ATOM 2442 N N . LYS B 1 114 ? 16.594 -19.422 -0.709 1 98.69 114 LYS B N 1
ATOM 2443 C CA . LYS B 1 114 ? 17.984 -19.828 -0.508 1 98.69 114 LYS B CA 1
ATOM 2444 C C . LYS B 1 114 ? 18.562 -19.188 0.751 1 98.69 114 LYS B C 1
ATOM 2446 O O . LYS B 1 114 ? 19.234 -19.859 1.537 1 98.69 114 LYS B O 1
ATOM 2451 N N . LYS B 1 115 ? 18.297 -17.906 0.914 1 98.56 115 LYS B N 1
ATOM 2452 C CA . LYS B 1 115 ? 18.828 -17.125 2.031 1 98.56 115 LYS B CA 1
ATOM 2453 C C . LYS B 1 115 ? 17.922 -15.93 2.334 1 98.56 115 LYS B C 1
ATOM 2455 O O . LYS B 1 115 ? 17.547 -15.188 1.427 1 98.56 115 LYS B O 1
ATOM 2460 N N . ILE B 1 116 ? 17.594 -15.789 3.613 1 98.5 116 ILE B N 1
ATOM 2461 C CA . ILE B 1 116 ? 16.891 -14.594 4.035 1 98.5 116 ILE B CA 1
ATOM 2462 C C . ILE B 1 116 ? 17.891 -13.477 4.348 1 98.5 116 ILE B C 1
ATOM 2464 O O . ILE B 1 116 ? 18.75 -13.633 5.219 1 98.5 116 ILE B O 1
ATOM 2468 N N . CYS B 1 117 ? 17.797 -12.391 3.688 1 97.5 117 CYS B N 1
ATOM 2469 C CA . CYS B 1 117 ? 18.719 -11.273 3.857 1 97.5 117 CYS B CA 1
ATOM 2470 C C . CYS B 1 117 ? 18.219 -10.312 4.938 1 97.5 117 CYS B C 1
ATOM 2472 O O . CYS B 1 117 ? 19.016 -9.75 5.688 1 97.5 117 CYS B O 1
ATOM 2474 N N . LYS B 1 118 ? 16.953 -10.047 4.992 1 97 118 LYS B N 1
ATOM 2475 C CA . LYS B 1 118 ? 16.344 -9.117 5.941 1 97 118 LYS B CA 1
ATOM 2476 C C . LYS B 1 118 ? 14.852 -9.383 6.098 1 97 118 LYS B C 1
ATOM 2478 O O . LYS B 1 118 ? 14.18 -9.75 5.137 1 97 118 LYS B O 1
ATOM 2483 N N . ILE B 1 119 ? 14.383 -9.242 7.301 1 97.75 119 ILE B N 1
ATOM 2484 C CA . ILE B 1 119 ? 12.953 -9.211 7.582 1 97.75 119 ILE B CA 1
ATOM 2485 C C . ILE B 1 119 ? 12.578 -7.859 8.195 1 97.75 119 ILE B C 1
ATOM 2487 O O . ILE B 1 119 ? 13.086 -7.492 9.258 1 97.75 119 ILE B O 1
ATOM 2491 N N . LEU B 1 120 ? 11.789 -7.117 7.473 1 97.5 120 LEU B N 1
ATOM 2492 C CA . LEU B 1 120 ? 11.297 -5.844 7.992 1 97.5 120 LEU B CA 1
ATOM 2493 C C . LEU B 1 120 ? 9.984 -6.031 8.75 1 97.5 120 LEU B C 1
ATOM 2495 O O . LEU B 1 120 ? 9.164 -6.871 8.375 1 97.5 120 LEU B O 1
ATOM 2499 N N . PRO B 1 121 ? 9.773 -5.207 9.82 1 97.5 121 PRO B N 1
ATOM 2500 C CA . PRO B 1 121 ? 8.5 -5.281 10.539 1 97.5 121 PRO B CA 1
ATOM 2501 C C . PRO B 1 121 ? 7.301 -4.969 9.656 1 97.5 121 PRO B C 1
ATOM 2503 O O . PRO B 1 121 ? 7.461 -4.414 8.562 1 97.5 121 PRO B O 1
ATOM 2506 N N . PRO B 1 122 ? 6.105 -5.32 10.125 1 98 122 PRO B N 1
ATOM 2507 C CA . PRO B 1 122 ? 4.918 -5.082 9.305 1 98 122 PRO B CA 1
ATOM 2508 C C . PRO B 1 122 ? 4.703 -3.602 8.992 1 98 122 PRO B C 1
ATOM 2510 O O . PRO B 1 122 ? 4.945 -2.748 9.852 1 98 122 PRO B O 1
ATOM 2513 N N . ALA B 1 123 ? 4.312 -3.324 7.781 1 98.5 123 ALA B N 1
ATOM 2514 C CA . ALA B 1 123 ? 3.93 -1.979 7.355 1 98.5 123 ALA B CA 1
ATOM 2515 C C . ALA B 1 123 ? 2.553 -1.982 6.699 1 98.5 123 ALA B C 1
ATOM 2517 O O . ALA B 1 123 ? 2.154 -2.973 6.078 1 98.5 123 ALA B O 1
ATOM 2518 N N . TYR B 1 124 ? 1.873 -0.896 6.82 1 98.56 124 TYR B N 1
ATOM 2519 C CA . TYR B 1 124 ? 0.479 -0.81 6.402 1 98.56 124 TYR B CA 1
ATOM 2520 C C . TYR B 1 124 ? 0.375 -0.437 4.926 1 98.56 124 TYR B C 1
ATOM 2522 O O . TYR B 1 124 ? 0.973 0.547 4.484 1 98.56 124 TYR B O 1
ATOM 2530 N N . ALA B 1 125 ? -0.416 -1.146 4.168 1 97.44 125 ALA B N 1
ATOM 2531 C CA . ALA B 1 125 ? -0.521 -0.957 2.723 1 97.44 125 ALA B CA 1
ATOM 2532 C C . ALA B 1 125 ? -1.354 0.277 2.389 1 97.44 125 ALA B C 1
ATOM 2534 O O . ALA B 1 125 ? -0.953 1.103 1.566 1 97.44 125 ALA B O 1
ATOM 2535 N N . ALA B 1 126 ? -2.49 0.397 3.012 1 96.62 126 ALA B N 1
ATOM 2536 C CA . ALA B 1 126 ? -3.428 1.494 2.791 1 96.62 126 ALA B CA 1
ATOM 2537 C C . ALA B 1 126 ? -4.031 1.974 4.109 1 96.62 126 ALA B C 1
ATOM 2539 O O . ALA B 1 126 ? -5.238 1.845 4.328 1 96.62 126 ALA B O 1
ATOM 2540 N N . PRO B 1 127 ? -3.209 2.658 4.891 1 96.94 127 PRO B N 1
ATOM 2541 C CA . PRO B 1 127 ? -3.66 2.994 6.242 1 96.94 127 PRO B CA 1
ATOM 2542 C C . PRO B 1 127 ? -4.805 4.008 6.25 1 96.94 127 PRO B C 1
ATOM 2544 O O . PRO B 1 127 ? -5.402 4.258 7.297 1 96.94 127 PRO B O 1
ATOM 2547 N N . ASP B 1 128 ? -5.082 4.621 5.137 1 94.5 128 ASP B N 1
ATOM 2548 C CA . ASP B 1 128 ? -6.184 5.57 5.055 1 94.5 128 ASP B CA 1
ATOM 2549 C C . ASP B 1 128 ? -7.531 4.852 5.031 1 94.5 128 ASP B C 1
ATOM 2551 O O . ASP B 1 128 ? -8.57 5.461 5.277 1 94.5 128 ASP B O 1
ATOM 2555 N N . LEU B 1 129 ? -7.516 3.523 4.77 1 95.81 129 LEU B N 1
ATOM 2556 C CA . LEU B 1 129 ? -8.836 2.912 4.66 1 95.81 129 LEU B CA 1
ATOM 2557 C C . LEU B 1 129 ? -8.836 1.505 5.25 1 95.81 129 LEU B C 1
ATOM 2559 O O . LEU B 1 129 ? -9.883 0.872 5.363 1 95.81 129 LEU B O 1
ATOM 2563 N N . SER B 1 130 ? -7.664 0.978 5.559 1 96.81 130 SER B N 1
ATOM 2564 C CA . SER B 1 130 ? -7.566 -0.387 6.066 1 96.81 130 SER B CA 1
ATOM 2565 C C . SER B 1 130 ? -6.367 -0.548 6.992 1 96.81 130 SER B C 1
ATOM 2567 O O . SER B 1 130 ? -5.441 0.265 6.965 1 96.81 130 SER B O 1
ATOM 2569 N N . ASP B 1 131 ? -6.438 -1.64 7.789 1 97.25 131 ASP B N 1
ATOM 2570 C CA . ASP B 1 131 ? -5.328 -1.933 8.695 1 97.25 131 ASP B CA 1
ATOM 2571 C C . ASP B 1 131 ? -4.5 -3.109 8.18 1 97.25 131 ASP B C 1
ATOM 2573 O O . ASP B 1 131 ? -3.734 -3.711 8.938 1 97.25 131 ASP B O 1
ATOM 2577 N N . SER B 1 132 ? -4.707 -3.463 6.906 1 96.5 132 SER B N 1
ATOM 2578 C CA . SER B 1 132 ? -3.91 -4.531 6.312 1 96.5 132 SER B CA 1
ATOM 2579 C C . SER B 1 132 ? -2.424 -4.195 6.355 1 96.5 132 SER B C 1
ATOM 2581 O O . SER B 1 132 ? -2.012 -3.117 5.926 1 96.5 132 SER B O 1
ATOM 2583 N N . SER B 1 133 ? -1.61 -5.109 6.91 1 98 133 SER B N 1
ATOM 2584 C CA . SER B 1 133 ? -0.164 -4.93 6.996 1 98 133 SER B CA 1
ATOM 2585 C C . SER B 1 133 ? 0.569 -6.25 6.777 1 98 133 SER B C 1
ATOM 2587 O O . SER B 1 133 ? -0.02 -7.324 6.914 1 98 133 SER B O 1
ATOM 2589 N N . ALA B 1 134 ? 1.768 -6.117 6.352 1 98.31 134 ALA B N 1
ATOM 2590 C CA . ALA B 1 134 ? 2.529 -7.324 6.047 1 98.31 134 ALA B CA 1
ATOM 2591 C C . ALA B 1 134 ? 3.998 -7.156 6.426 1 98.31 134 ALA B C 1
ATOM 2593 O O . ALA B 1 134 ? 4.559 -6.066 6.293 1 98.31 134 ALA B O 1
ATOM 2594 N N . TRP B 1 135 ? 4.547 -8.273 6.891 1 98.25 135 TRP B N 1
ATOM 2595 C CA . TRP B 1 135 ? 6 -8.367 6.977 1 98.25 135 TRP B CA 1
ATOM 2596 C C . TRP B 1 135 ? 6.629 -8.359 5.59 1 98.25 135 TRP B C 1
ATOM 2598 O O . TRP B 1 135 ? 6.031 -8.836 4.625 1 98.25 135 TRP B O 1
ATOM 2608 N N . VAL B 1 136 ? 7.797 -7.816 5.504 1 98.38 136 VAL B N 1
ATOM 2609 C CA . VAL B 1 136 ? 8.547 -7.855 4.25 1 98.38 136 VAL B CA 1
ATOM 2610 C C . VAL B 1 136 ? 9.773 -8.742 4.41 1 98.38 136 VAL B C 1
ATOM 2612 O O . VAL B 1 136 ? 10.625 -8.484 5.266 1 98.38 136 VAL B O 1
ATOM 2615 N N . VAL B 1 137 ? 9.859 -9.734 3.625 1 98.62 137 VAL B N 1
ATOM 2616 C CA . VAL B 1 137 ? 10.992 -10.656 3.66 1 98.62 137 VAL B CA 1
ATOM 2617 C C . VAL B 1 137 ? 11.836 -10.484 2.4 1 98.62 137 VAL B C 1
ATOM 2619 O O . VAL B 1 137 ? 11.375 -10.773 1.294 1 98.62 137 VAL B O 1
ATOM 2622 N N . ILE B 1 138 ? 13 -10 2.545 1 97.94 138 ILE B N 1
ATOM 2623 C CA . ILE B 1 138 ? 13.961 -9.875 1.455 1 97.94 138 ILE B CA 1
ATOM 2624 C C . ILE B 1 138 ? 14.859 -11.109 1.417 1 97.94 138 ILE B C 1
ATOM 2626 O O . ILE B 1 138 ? 15.547 -11.414 2.396 1 97.94 138 ILE B O 1
ATOM 2630 N N . ALA B 1 139 ? 14.828 -11.773 0.246 1 98.69 139 ALA B N 1
ATOM 2631 C CA . ALA B 1 139 ? 15.516 -13.062 0.256 1 98.69 139 ALA B CA 1
ATOM 2632 C C . ALA B 1 139 ? 16.078 -13.391 -1.12 1 98.69 139 ALA B C 1
ATOM 2634 O O . ALA B 1 139 ? 15.516 -13.008 -2.145 1 98.69 139 ALA B O 1
ATOM 2635 N N . GLU B 1 140 ? 17.203 -14.07 -1.138 1 98.75 140 GLU B N 1
ATOM 2636 C CA . GLU B 1 140 ? 17.672 -14.773 -2.328 1 98.75 140 GLU B CA 1
ATOM 2637 C C . GLU B 1 140 ? 16.859 -16.047 -2.566 1 98.75 140 GLU B C 1
ATOM 2639 O O . GLU B 1 140 ? 16.641 -16.828 -1.639 1 98.75 140 GLU B O 1
ATOM 2644 N N . VAL B 1 141 ? 16.453 -16.219 -3.812 1 98.88 141 VAL B N 1
ATOM 2645 C CA . VAL B 1 141 ? 15.602 -17.375 -4.098 1 98.88 141 VAL B CA 1
ATOM 2646 C C . VAL B 1 141 ? 16.266 -18.25 -5.16 1 98.88 141 VAL B C 1
ATOM 2648 O O . VAL B 1 141 ? 17.188 -17.812 -5.848 1 98.88 141 VAL B O 1
ATOM 2651 N N . GLU B 1 142 ? 15.859 -19.484 -5.199 1 98.69 142 GLU B N 1
ATOM 2652 C CA . GLU B 1 142 ? 16.391 -20.469 -6.141 1 98.69 142 GLU B CA 1
ATOM 2653 C C . GLU B 1 142 ? 15.32 -21.453 -6.578 1 98.69 142 GLU B C 1
ATOM 2655 O O . GLU B 1 142 ? 14.227 -21.484 -6.016 1 98.69 142 GLU B O 1
ATOM 2660 N N . GLY B 1 143 ? 15.734 -22.188 -7.629 1 98.25 143 GLY B N 1
ATOM 2661 C CA . GLY B 1 143 ? 14.82 -23.203 -8.133 1 98.25 143 GLY B CA 1
ATOM 2662 C C . GLY B 1 143 ? 14.203 -22.828 -9.469 1 98.25 143 GLY B C 1
ATOM 2663 O O . GLY B 1 143 ? 14.703 -21.938 -10.164 1 98.25 143 GLY B O 1
ATOM 2664 N N . GLU B 1 144 ? 13.102 -23.609 -9.883 1 98.06 144 GLU B N 1
ATOM 2665 C CA . GLU B 1 144 ? 12.383 -23.422 -11.141 1 98.06 144 GLU B CA 1
ATOM 2666 C C . GLU B 1 144 ? 10.914 -23.094 -10.891 1 98.06 144 GLU B C 1
ATOM 2668 O O . GLU B 1 144 ? 10.32 -23.562 -9.93 1 98.06 144 GLU B O 1
ATOM 2673 N N . PHE B 1 145 ? 10.453 -22.344 -11.82 1 98.19 145 PHE B N 1
ATOM 2674 C CA . PHE B 1 145 ? 9.047 -21.969 -11.695 1 98.19 145 PHE B CA 1
ATOM 2675 C C . PHE B 1 145 ? 8.164 -23.219 -11.797 1 98.19 145 PHE B C 1
ATOM 2677 O O . PHE B 1 145 ? 8.328 -24.031 -12.703 1 98.19 145 PHE B O 1
ATOM 2684 N N . ASN B 1 146 ? 7.277 -23.359 -10.914 1 97.25 146 ASN B N 1
ATOM 2685 C CA . ASN B 1 146 ? 6.234 -24.391 -10.867 1 97.25 146 ASN B CA 1
ATOM 2686 C C . ASN B 1 146 ? 5.086 -23.969 -9.953 1 97.25 146 ASN B C 1
ATOM 2688 O O . ASN B 1 146 ? 4.828 -24.625 -8.938 1 97.25 146 ASN B O 1
ATOM 2692 N N . PRO B 1 147 ? 4.457 -22.969 -10.359 1 94.94 147 PRO B N 1
ATOM 2693 C CA . PRO B 1 147 ? 3.41 -22.422 -9.492 1 94.94 147 PRO B CA 1
ATOM 2694 C C . PRO B 1 147 ? 2.275 -23.422 -9.25 1 94.94 147 PRO B C 1
ATOM 2696 O O . PRO B 1 147 ? 1.91 -24.188 -10.148 1 94.94 147 PRO B O 1
ATOM 2699 N N . GLN B 1 148 ? 1.819 -23.438 -8.062 1 91.88 148 GLN B N 1
ATOM 2700 C CA . GLN B 1 148 ? 0.649 -24.203 -7.648 1 91.88 148 GLN B CA 1
ATOM 2701 C C . GLN B 1 148 ? -0.414 -23.297 -7.035 1 91.88 148 GLN B C 1
ATOM 2703 O O . GLN B 1 148 ? -0.773 -23.453 -5.863 1 91.88 148 GLN B O 1
ATOM 2708 N N . THR B 1 149 ? -0.954 -22.469 -7.863 1 89.25 149 THR B N 1
ATOM 2709 C CA . THR B 1 149 ? -1.898 -21.469 -7.375 1 89.25 149 THR B CA 1
ATOM 2710 C C . THR B 1 149 ? -3.32 -22.016 -7.379 1 89.25 149 THR B C 1
ATOM 2712 O O . THR B 1 149 ? -3.613 -23 -8.078 1 89.25 149 THR B O 1
ATOM 2715 N N . GLU B 1 150 ? -4.117 -21.406 -6.594 1 88.94 150 GLU B N 1
ATOM 2716 C CA . GLU B 1 150 ? -5.52 -21.812 -6.496 1 88.94 150 GLU B CA 1
ATOM 2717 C C . GLU B 1 150 ? -6.316 -21.312 -7.695 1 88.94 150 GLU B C 1
ATOM 2719 O O . GLU B 1 150 ? -5.82 -20.516 -8.492 1 88.94 150 GLU B O 1
ATOM 2724 N N . ALA B 1 151 ? -7.523 -21.812 -7.762 1 91.81 151 ALA B N 1
ATOM 2725 C CA . ALA B 1 151 ? -8.406 -21.484 -8.883 1 91.81 151 ALA B CA 1
ATOM 2726 C C . ALA B 1 151 ? -8.734 -20 -8.906 1 91.81 151 ALA B C 1
ATOM 2728 O O . ALA B 1 151 ? -9.055 -19.438 -9.961 1 91.81 151 ALA B O 1
ATOM 2729 N N . ASP B 1 152 ? -8.641 -19.375 -7.816 1 91.88 152 ASP B N 1
ATOM 2730 C CA . ASP B 1 152 ? -9.039 -17.969 -7.723 1 91.88 152 ASP B CA 1
ATOM 2731 C C . ASP B 1 152 ? -7.867 -17.047 -8.008 1 91.88 152 ASP B C 1
ATOM 2733 O O . ASP B 1 152 ? -8.023 -15.82 -8.016 1 91.88 152 ASP B O 1
ATOM 2737 N N . GLU B 1 153 ? -6.758 -17.594 -8.234 1 93.06 153 GLU B N 1
ATOM 2738 C CA . GLU B 1 153 ? -5.551 -16.797 -8.484 1 93.06 153 GLU B CA 1
ATOM 2739 C C . GLU B 1 153 ? -5.031 -17.016 -9.898 1 93.06 153 GLU B C 1
ATOM 2741 O O . GLU B 1 153 ? -4.992 -18.156 -10.383 1 93.06 153 GLU B O 1
ATOM 2746 N N . TYR B 1 154 ? -4.738 -15.977 -10.594 1 95.44 154 TYR B N 1
ATOM 2747 C CA . TYR B 1 154 ? -4.027 -16.016 -11.867 1 95.44 154 TYR B CA 1
ATOM 2748 C C . TYR B 1 154 ? -2.689 -15.289 -11.758 1 95.44 154 TYR B C 1
ATOM 2750 O O . TYR B 1 154 ? -2.633 -14.055 -11.82 1 95.44 154 TYR B O 1
ATOM 2758 N N . ILE B 1 155 ? -1.627 -16.031 -11.594 1 96.88 155 ILE B N 1
ATOM 2759 C CA . ILE B 1 155 ? -0.306 -15.508 -11.281 1 96.88 155 ILE B CA 1
ATOM 2760 C C . ILE B 1 155 ? 0.731 -16.109 -12.227 1 96.88 155 ILE B C 1
ATOM 2762 O O . ILE B 1 155 ? 0.768 -17.312 -12.438 1 96.88 155 ILE B O 1
ATOM 2766 N N . GLN B 1 156 ? 1.532 -15.266 -12.812 1 97.31 156 GLN B N 1
ATOM 2767 C CA . GLN B 1 156 ? 2.643 -15.648 -13.672 1 97.31 156 GLN B CA 1
ATOM 2768 C C . GLN B 1 156 ? 3.957 -15.055 -13.18 1 97.31 156 GLN B C 1
ATOM 2770 O O . GLN B 1 156 ? 4.215 -13.859 -13.375 1 97.31 156 GLN B O 1
ATOM 2775 N N . PRO B 1 157 ? 4.777 -15.914 -12.641 1 98.44 157 PRO B N 1
ATOM 2776 C CA . PRO B 1 157 ? 6.043 -15.391 -12.125 1 98.44 157 PRO B CA 1
ATOM 2777 C C . PRO B 1 157 ? 7.078 -15.164 -13.227 1 98.44 157 PRO B C 1
ATOM 2779 O O . PRO B 1 157 ? 7.059 -15.852 -14.25 1 98.44 157 PRO B O 1
ATOM 2782 N N . LEU B 1 158 ? 7.973 -14.227 -13.016 1 98.56 158 LEU B N 1
ATOM 2783 C CA . LEU B 1 158 ? 9.094 -13.984 -13.922 1 98.56 158 LEU B CA 1
ATOM 2784 C C . LEU B 1 158 ? 10.273 -13.383 -13.172 1 98.56 158 LEU B C 1
ATOM 2786 O O . LEU B 1 158 ? 10.094 -12.711 -12.156 1 98.56 158 LEU B O 1
ATOM 2790 N N . PHE B 1 159 ? 11.414 -13.664 -13.688 1 98.75 159 PHE B N 1
ATOM 2791 C CA . PHE B 1 159 ? 12.617 -12.914 -13.328 1 98.75 159 PHE B CA 1
ATOM 2792 C C . PHE B 1 159 ? 12.898 -11.82 -14.352 1 98.75 159 PHE B C 1
ATOM 2794 O O . PHE B 1 159 ? 12.781 -12.039 -15.555 1 98.75 159 PHE B O 1
ATOM 2801 N N . ALA B 1 160 ? 13.164 -10.68 -13.875 1 98.69 160 ALA B N 1
ATOM 2802 C CA . ALA B 1 160 ? 13.453 -9.562 -14.773 1 98.69 160 ALA B CA 1
ATOM 2803 C C . ALA B 1 160 ? 14.766 -8.883 -14.398 1 98.69 160 ALA B C 1
ATOM 2805 O O . ALA B 1 160 ? 15.039 -8.633 -13.219 1 98.69 160 ALA B O 1
ATOM 2806 N N . ASP B 1 161 ? 15.594 -8.625 -15.414 1 98.19 161 ASP B N 1
ATOM 2807 C CA . ASP B 1 161 ? 16.828 -7.887 -15.172 1 98.19 161 ASP B CA 1
ATOM 2808 C C . ASP B 1 161 ? 16.594 -6.379 -15.203 1 98.19 161 ASP B C 1
ATOM 2810 O O . ASP B 1 161 ? 15.461 -5.93 -15.398 1 98.19 161 ASP B O 1
ATOM 2814 N N . LYS B 1 162 ? 17.688 -5.676 -14.984 1 97.88 162 LYS B N 1
ATOM 2815 C CA . LYS B 1 162 ? 17.578 -4.23 -14.828 1 97.88 162 LYS B CA 1
ATOM 2816 C C . LYS B 1 162 ? 16.922 -3.59 -16.047 1 97.88 162 LYS B C 1
ATOM 2818 O O . LYS B 1 162 ? 16.062 -2.715 -15.914 1 97.88 162 LYS B O 1
ATOM 2823 N N . LYS B 1 163 ? 17.344 -3.959 -17.234 1 97.88 163 LYS B N 1
ATOM 2824 C CA . LYS B 1 163 ? 16.781 -3.402 -18.469 1 97.88 163 LYS B CA 1
ATOM 2825 C C . LYS B 1 163 ? 15.289 -3.689 -18.578 1 97.88 163 LYS B C 1
ATOM 2827 O O . LYS B 1 163 ? 14.5 -2.795 -18.891 1 97.88 163 LYS B O 1
ATOM 2832 N N . GLN B 1 164 ? 14.914 -4.871 -18.328 1 98.38 164 GLN B N 1
ATOM 2833 C CA . GLN B 1 164 ? 13.508 -5.273 -18.359 1 98.38 164 GLN B CA 1
ATOM 2834 C C . GLN B 1 164 ? 12.688 -4.508 -17.328 1 98.38 164 GLN B C 1
ATOM 2836 O O . GLN B 1 164 ? 11.562 -4.102 -17.594 1 98.38 164 GLN B O 1
ATOM 2841 N N . LEU B 1 165 ? 13.266 -4.371 -16.156 1 98.5 165 LEU B N 1
ATOM 2842 C CA . LEU B 1 165 ? 12.578 -3.672 -15.078 1 98.5 165 LEU B CA 1
ATOM 2843 C C . LEU B 1 165 ? 12.305 -2.223 -15.453 1 98.5 165 LEU B C 1
ATOM 2845 O O . LEU B 1 165 ? 11.227 -1.696 -15.164 1 98.5 165 LEU B O 1
ATOM 2849 N N . LYS B 1 166 ? 13.234 -1.554 -16.078 1 97.69 166 LYS B N 1
ATOM 2850 C CA . LYS B 1 166 ? 13.039 -0.176 -16.516 1 97.69 166 LYS B CA 1
ATOM 2851 C C . LYS B 1 166 ? 11.891 -0.076 -17.516 1 97.69 166 LYS B C 1
ATOM 2853 O O . LYS B 1 166 ? 11.086 0.855 -17.453 1 97.69 166 LYS B O 1
ATOM 2858 N N . GLU B 1 167 ? 11.805 -1.051 -18.328 1 97.81 167 GLU B N 1
ATOM 2859 C CA . GLU B 1 167 ? 10.734 -1.082 -19.312 1 97.81 167 GLU B CA 1
ATOM 2860 C C . GLU B 1 167 ? 9.375 -1.303 -18.641 1 97.81 167 GLU B C 1
ATOM 2862 O O . GLU B 1 167 ? 8.398 -0.637 -18.984 1 97.81 167 GLU B O 1
ATOM 2867 N N . LEU B 1 168 ? 9.367 -2.217 -17.734 1 98.25 168 LEU B N 1
ATOM 2868 C CA . LEU B 1 168 ? 8.125 -2.5 -17.031 1 98.25 168 LEU B CA 1
ATOM 2869 C C . LEU B 1 168 ? 7.641 -1.268 -16.266 1 98.25 168 LEU B C 1
ATOM 2871 O O . LEU B 1 168 ? 6.445 -0.958 -16.281 1 98.25 168 LEU B O 1
ATOM 2875 N N . LEU B 1 169 ? 8.555 -0.586 -15.602 1 97.38 169 LEU B N 1
ATOM 2876 C CA . LEU B 1 169 ? 8.211 0.576 -14.789 1 97.38 169 LEU B CA 1
ATOM 2877 C C . LEU B 1 169 ? 7.543 1.654 -15.633 1 97.38 169 LEU B C 1
ATOM 2879 O O . LEU B 1 169 ? 6.711 2.412 -15.133 1 97.38 169 LEU B O 1
ATOM 2883 N N . GLU B 1 170 ? 7.848 1.692 -16.875 1 95.25 170 GLU B N 1
ATOM 2884 C CA . GLU B 1 170 ? 7.348 2.74 -17.75 1 95.25 170 GLU B CA 1
ATOM 2885 C C . GLU B 1 170 ? 6.008 2.352 -18.359 1 95.25 170 GLU B C 1
ATOM 2887 O O . GLU B 1 170 ? 5.172 3.217 -18.641 1 95.25 170 GLU B O 1
ATOM 2892 N N . ASN B 1 171 ? 5.738 1.05 -18.484 1 95.31 171 ASN B N 1
ATOM 2893 C CA . ASN B 1 171 ? 4.652 0.642 -19.359 1 95.31 171 ASN B CA 1
ATOM 2894 C C . ASN B 1 171 ? 3.59 -0.16 -18.609 1 95.31 171 ASN B C 1
ATOM 2896 O O . ASN B 1 171 ? 2.48 -0.351 -19.125 1 95.31 171 ASN B O 1
ATOM 2900 N N . GLU B 1 172 ? 3.959 -0.582 -17.438 1 97.94 172 GLU B N 1
ATOM 2901 C CA . GLU B 1 172 ? 3.076 -1.542 -16.797 1 97.94 172 GLU B CA 1
ATOM 2902 C C . GLU B 1 172 ? 2.555 -0.998 -15.461 1 97.94 172 GLU B C 1
ATOM 2904 O O . GLU B 1 172 ? 3.1 -0.032 -14.93 1 97.94 172 GLU B O 1
ATOM 2909 N N . LYS B 1 173 ? 1.486 -1.604 -15 1 98 173 LYS B N 1
ATOM 2910 C CA . LYS B 1 173 ? 0.898 -1.266 -13.711 1 98 173 LYS B CA 1
ATOM 2911 C C . LYS B 1 173 ? 1.487 -2.127 -12.594 1 98 173 LYS B C 1
ATOM 2913 O O . LYS B 1 173 ? 1.805 -3.297 -12.812 1 98 173 LYS B O 1
ATOM 2918 N N . PHE B 1 174 ? 1.598 -1.486 -11.391 1 98.81 174 PHE B N 1
ATOM 2919 C CA . PHE B 1 174 ? 2.236 -2.158 -10.266 1 98.81 174 PHE B CA 1
ATOM 2920 C C . PHE B 1 174 ? 1.406 -1.998 -9 1 98.81 174 PHE B C 1
ATOM 2922 O O . PHE B 1 174 ? 0.627 -1.051 -8.875 1 98.81 174 PHE B O 1
ATOM 2929 N N . SER B 1 175 ? 1.558 -2.951 -8.109 1 98.62 175 SER B N 1
ATOM 2930 C CA . SER B 1 175 ? 1.31 -2.617 -6.711 1 98.62 175 SER B CA 1
ATOM 2931 C C . SER B 1 175 ? 2.357 -1.644 -6.184 1 98.62 175 SER B C 1
ATOM 2933 O O . SER B 1 175 ? 3.465 -1.562 -6.719 1 98.62 175 SER B O 1
ATOM 2935 N N . ALA B 1 176 ? 1.989 -1.018 -5.168 1 98.19 176 ALA B N 1
ATOM 2936 C CA . ALA B 1 176 ? 2.836 0.043 -4.625 1 98.19 176 ALA B CA 1
ATOM 2937 C C . ALA B 1 176 ? 4.195 -0.504 -4.195 1 98.19 176 ALA B C 1
ATOM 2939 O O . ALA B 1 176 ? 5.234 0.039 -4.566 1 98.19 176 ALA B O 1
ATOM 2940 N N . ARG B 1 177 ? 4.219 -1.568 -3.445 1 97.94 177 ARG B N 1
ATOM 2941 C CA . ARG B 1 177 ? 5.477 -2.148 -2.988 1 97.94 177 ARG B CA 1
ATOM 2942 C C . ARG B 1 177 ? 6.328 -2.605 -4.168 1 97.94 177 ARG B C 1
ATOM 2944 O O . ARG B 1 177 ? 7.527 -2.314 -4.223 1 97.94 177 ARG B O 1
ATOM 2951 N N . ALA B 1 178 ? 5.699 -3.266 -5.082 1 98.56 178 ALA B N 1
ATOM 2952 C CA . ALA B 1 178 ? 6.43 -3.799 -6.227 1 98.56 178 ALA B CA 1
ATOM 2953 C C . ALA B 1 178 ? 7.047 -2.678 -7.055 1 98.56 178 ALA B C 1
ATOM 2955 O O . ALA B 1 178 ? 8.18 -2.801 -7.535 1 98.56 178 ALA B O 1
ATOM 2956 N N . GLN B 1 179 ? 6.355 -1.638 -7.227 1 98.56 179 GLN B N 1
ATOM 2957 C CA . GLN B 1 179 ? 6.855 -0.528 -8.031 1 98.56 179 GLN B CA 1
ATOM 2958 C C . GLN B 1 179 ? 8.117 0.071 -7.41 1 98.56 179 GLN B C 1
ATOM 2960 O O . GLN B 1 179 ? 9.117 0.286 -8.102 1 98.56 179 GLN B O 1
ATOM 2965 N N . LEU B 1 180 ? 8.047 0.309 -6.148 1 97.25 180 LEU B N 1
ATOM 2966 C CA . LEU B 1 180 ? 9.172 0.963 -5.488 1 97.25 180 LEU B CA 1
ATOM 2967 C C . LEU B 1 180 ? 10.391 0.045 -5.453 1 97.25 180 LEU B C 1
ATOM 2969 O O . LEU B 1 180 ? 11.516 0.496 -5.66 1 97.25 180 LEU B O 1
ATOM 2973 N N . ILE B 1 181 ? 10.148 -1.201 -5.18 1 97.12 181 ILE B N 1
ATOM 2974 C CA . ILE B 1 181 ? 11.25 -2.16 -5.172 1 97.12 181 ILE B CA 1
ATOM 2975 C C . ILE B 1 181 ? 11.867 -2.246 -6.562 1 97.12 181 ILE B C 1
ATOM 2977 O O . ILE B 1 181 ? 13.094 -2.252 -6.707 1 97.12 181 ILE B O 1
ATOM 2981 N N . THR B 1 182 ? 11 -2.316 -7.551 1 97.81 182 THR B N 1
ATOM 2982 C CA . THR B 1 182 ? 11.461 -2.352 -8.93 1 97.81 182 THR B CA 1
ATOM 2983 C C . THR B 1 182 ? 12.289 -1.11 -9.258 1 97.81 182 THR B C 1
ATOM 2985 O O . THR B 1 182 ? 13.398 -1.216 -9.789 1 97.81 182 THR B O 1
ATOM 2988 N N . TYR B 1 183 ? 11.789 0.06 -8.93 1 97.31 183 TYR B N 1
ATOM 2989 C CA . TYR B 1 183 ? 12.5 1.311 -9.172 1 97.31 183 TYR B CA 1
ATOM 2990 C C . TYR B 1 183 ? 13.875 1.292 -8.516 1 97.31 183 TYR B C 1
ATOM 2992 O O . TYR B 1 183 ? 14.883 1.604 -9.156 1 97.31 183 TYR B O 1
ATOM 3000 N N . PHE B 1 184 ? 13.969 0.869 -7.277 1 93 184 PHE B N 1
ATOM 3001 C CA . PHE B 1 184 ? 15.234 0.917 -6.543 1 93 184 PHE B CA 1
ATOM 3002 C C . PHE B 1 184 ? 16.203 -0.137 -7.062 1 93 184 PHE B C 1
ATOM 3004 O O . PHE B 1 184 ? 17.422 0.043 -6.992 1 93 184 PHE B O 1
ATOM 3011 N N . PHE B 1 185 ? 15.648 -1.202 -7.574 1 93.88 185 PHE B N 1
ATOM 3012 C CA . PHE B 1 185 ? 16.484 -2.225 -8.18 1 93.88 185 PHE B CA 1
ATOM 3013 C C . PHE B 1 185 ? 17.156 -1.691 -9.438 1 93.88 185 PHE B C 1
ATOM 3015 O O . PHE B 1 185 ? 18.188 -2.229 -9.883 1 93.88 185 PHE B O 1
ATOM 3022 N N . THR B 1 186 ? 16.562 -0.692 -10.031 1 93.81 186 THR B N 1
ATOM 3023 C CA . THR B 1 186 ? 17.094 -0.182 -11.289 1 93.81 186 THR B CA 1
ATOM 3024 C C . THR B 1 186 ? 18.141 0.901 -11.039 1 93.81 186 THR B C 1
ATOM 3026 O O . THR B 1 186 ? 18.828 1.327 -11.961 1 93.81 186 THR B O 1
ATOM 3029 N N . ILE B 1 187 ? 18.266 1.502 -9.867 1 87.31 187 ILE B N 1
ATOM 3030 C CA . ILE B 1 187 ? 19.203 2.576 -9.57 1 87.31 187 ILE B CA 1
ATOM 3031 C C . ILE B 1 187 ? 20.453 2 -8.898 1 87.31 187 ILE B C 1
ATOM 3033 O O . ILE B 1 187 ? 20.375 0.959 -8.242 1 87.31 187 ILE B O 1
#

Organism: NCBI:txid39488

Sequence (374 aa):
MSEKKVPVLNFMIKNRDTRFLKSYTLNYTNTEGNEKLYEMVSNFDYEKPEEIGQNASGVVIVGFRDDELLLLREFRMGVNQFIYNMPAGHSEDGESVEECARRELREETGLHIKKICKILPPAYAAPDLSDSSAWVVIAEVEGEFNPQTEADEYIQPLFADKKQLKELLENEKFSARAQLITYFFTIMSEKKVPVLNFMIKNRDTRFLKSYTLNYTNTEGNEKLYEMVSNFDYEKPEEIGQNASGVVIVGFRDDELLLLREFRMGVNQFIYNMPAGHSEDGESVEECARRELREETGLHIKKICKILPPAYAAPDLSDSSAWVVIAEVEGEFNPQTEADEYIQPLFADKKQLKELLENEKFSARAQLITYFFTI

InterPro domains:
  IPR000086 NUDIX hydrolase domain [PF00293] (57-165)
  IPR000086 NUDIX hydrolase domain [PS51462] (51-182)
  IPR015797 NUDIX hydrolase-like domain superfamily [SSF55811] (19-185)
  IPR020084 NUDIX hydrolase, conserved site [PS00893] (89-110)
  IPR020476 NUDIX hydrolase [PR00502] (84-98)
  IPR020476 NUDIX hydrolase [PR00502] (98-113)

pLDDT: mean 95.49, std 5.75, range [45.44, 98.88]

Nearest PDB structures (foldseek):
  2dsb-assembly2_C  TM=8.612E-01  e=1.850E-14  Homo sapiens
  8ptt-assembly1_A  TM=8.522E-01  e=2.614E-14  Homo sapiens
  5nwh-assembly1_A  TM=8.539E-01  e=2.468E-14  Homo sapiens
  5qtm-assembly2_D  TM=8.331E-01  e=3.487E-14  Homo sapiens
  1v8m-assembly1_A  TM=8.124E-01  e=2.793E-10  Thermus thermophilus

Secondary structure (DSSP, 8-state):
---PPPPEEEEEEEEEE-SS-EEEEEEEE-TTS-EEEEEEEESS--SSGGGTT-S--EEEEEEEETTEEEEEEEEETTTTEEEEE--EEEPPTT--HHHHHHHHHHHHHS-EEEEEEEEEEEEES-TTTB--EEEEEEEEEES-------TT--EEEEEE-HHHHHHHHHHS-EEHHHHHHHHHHH-/---PPPPEEEEEEEEEE-SS-EEEEEEEE-TTS-EEEEEEEESS--SSGGGTT-S--EEEEEEEETTEEEEEEEEETTTTEEEEE--EEEPPTT--HHHHHHHHHHHHHS-EEEEEEEEEEEEES-TTTB--EEEEEEEEEES-------TT--EEEEEE-HHHHHHHHHHS-EEHHHHHHHHHHH-